Protein 2VD2 (pdb70)

Sequence (212 aa):
AMGKLLTMAMPKGRIFEEAAGLLRQAGYRLPEEFEDSRKLIIDVPEENLRFILAKPMDVTTYVEHGVADVGIAGKDVMLEEERDVYEVLDLNISKCHLAVAGLPNTDWSGVAPRIATKYPNVASSYFREQGEQVEIIKLNGSIELAPLIGLADRIVDIVSTGQTLKENGLVETEHICDITSRFIVNPVSYRMKDDVIDEMASRLSLVVEGET

Organism: Bacillus subtilis (strain 168) (NCBI:txid224308)

Radius of gyration: 18.75 Å; Cα contacts (8 Å, |Δi|>4): 436; chains: 1; bounding box: 44×59×33 Å

Nearest PDB structures (foldseek):
  2vd2-assembly1_A-2  TM=1.005E+00  e=1.288E-48  Bacillus subtilis
  7z6r-assembly1_D  TM=8.951E-01  e=2.041E-23  Psychrobacter arcticus
  7z6r-assembly1_C  TM=8.892E-01  e=8.430E-23  Psychrobacter arcticus
  1usy-assembly1_H  TM=8.217E-01  e=1.101E-18  Thermotoga maritima MSB8
  1usy-assembly1_G  TM=8.139E-01  e=7.012E-19  Thermotoga maritima MSB8

Foldseek 3Di:
DDDDAAEEEEALPPLLQVVVVLVVQLPQPDDDVPNVDPDQWADDVVRRYIYGHHNQLCRVVCQQVPVGQKYQRQCNVVLQDDDDWPLLFFQCVSFWAKFKKAADPDDADPPQQEEEECRCPVVVVVCVVVVDPHHYDRDNDPRLVCCVVVVHRIYTGIFGDPAAQGPSNMGGDGGDDTDTGTMIGHVVSCVVPVPVSVSSSVSSVCSRVPVD

InterPro domains:
  IPR001348 ATP phosphoribosyltransferase HisG [PTHR21403] (5-209)
  IPR013820 ATP phosphoribosyltransferase, catalytic domain [PF01634] (54-203)
  IPR013820 ATP phosphoribosyltransferase, catalytic domain [TIGR00070] (5-184)
  IPR018198 ATP phosphoribosyltransferase, conserved site [PS01316] (143-164)
  IPR024893 ATP phosphoribosyltransferase HisG, short form [MF_01018] (4-208)
  IPR024893 ATP phosphoribosyltransferase HisG, short form [cd13595] (4-206)

Structure (mmCIF, N/CA/C/O backbone):
data_2VD2
#
_entry.id   2VD2
#
_cell.length_a   85.937
_cell.length_b   85.937
_cell.length_c   75.948
_cell.angle_alpha   90.00
_cell.angle_beta   90.00
_cell.angle_gamma   90.00
#
_symmetry.space_group_name_H-M   'P 43 2 2'
#
loop_
_atom_site.group_PDB
_atom_site.id
_atom_site.type_symbol
_atom_site.label_atom_id
_atom_site.label_alt_id
_atom_site.label_comp_id
_atom_site.label_asym_id
_atom_site.label_entity_id
_atom_site.label_seq_id
_atom_site.pdbx_PDB_ins_code
_atom_site.Cartn_x
_atom_site.Cartn_y
_atom_site.Cartn_z
_atom_site.occupancy
_atom_site.B_iso_or_equiv
_atom_site.auth_seq_id
_atom_site.auth_comp_id
_atom_site.auth_asym_id
_atom_site.auth_atom_id
_atom_site.pdbx_PDB_model_num
ATOM 1 N N . ALA A 1 1 ? 3.634 55.137 6.527 1.00 45.04 0 ALA A N 1
ATOM 2 C CA . ALA A 1 1 ? 4.596 54.501 5.587 1.00 45.27 0 ALA A CA 1
ATOM 3 C C . ALA A 1 1 ? 4.384 52.972 5.490 1.00 45.46 0 ALA A C 1
ATOM 4 O O . ALA A 1 1 ? 4.679 52.239 6.441 1.00 45.58 0 ALA A O 1
ATOM 6 N N . MET A 1 2 ? 3.868 52.507 4.343 1.00 45.61 1 MET A N 1
ATOM 7 C CA . MET A 1 2 ? 3.680 51.061 4.050 1.00 45.58 1 MET A CA 1
ATOM 8 C C . MET A 1 2 ? 3.112 50.826 2.622 1.00 45.71 1 MET A C 1
ATOM 9 O O . MET A 1 2 ? 2.265 51.602 2.155 1.00 45.70 1 MET A O 1
ATOM 11 N N . GLY A 1 3 ? 3.581 49.774 1.931 1.00 45.83 2 GLY A N 1
ATOM 12 C CA . GLY A 1 3 ? 3.122 49.474 0.550 1.00 45.67 2 GLY A CA 1
ATOM 13 C C . GLY A 1 3 ? 3.782 48.333 -0.259 1.00 45.60 2 GLY A C 1
ATOM 14 O O . GLY A 1 3 ? 3.941 47.192 0.226 1.00 45.39 2 GLY A O 1
ATOM 15 N N . LYS A 1 4 ? 4.199 48.680 -1.485 1.00 45.25 3 LYS A N 1
ATOM 16 C CA . LYS A 1 4 ? 4.336 47.740 -2.612 1.00 44.81 3 LYS A CA 1
ATOM 17 C C . LYS A 1 4 ? 5.640 46.928 -2.714 1.00 44.87 3 LYS A C 1
ATOM 18 O O . LYS A 1 4 ? 6.065 46.600 -3.827 1.00 45.33 3 LYS A O 1
ATOM 24 N N . LEU A 1 5 ? 6.222 46.566 -1.566 1.00 44.46 4 LEU A N 1
ATOM 25 C CA . LEU A 1 5 ? 7.506 45.818 -1.448 1.00 44.10 4 LEU A CA 1
ATOM 26 C C . LEU A 1 5 ? 7.517 44.419 -2.105 1.00 44.06 4 LEU A C 1
ATOM 27 O O . LEU A 1 5 ? 6.459 43.885 -2.400 1.00 44.33 4 LEU A O 1
ATOM 32 N N . LEU A 1 6 ? 8.706 43.839 -2.339 1.00 43.70 5 LEU A N 1
ATOM 33 C CA . LEU A 1 6 ? 8.843 42.448 -2.840 1.00 43.32 5 LEU A CA 1
ATOM 34 C C . LEU A 1 6 ? 9.979 41.776 -2.133 1.00 43.75 5 LEU A C 1
ATOM 35 O O . LEU A 1 6 ? 11.143 42.144 -2.309 1.00 43.79 5 LEU A O 1
ATOM 40 N N . THR A 1 7 ? 9.633 40.763 -1.356 1.00 44.13 6 THR A N 1
ATOM 41 C CA . THR A 1 7 ? 10.556 40.173 -0.427 1.00 44.27 6 THR A CA 1
ATOM 42 C C . THR A 1 7 ? 11.129 38.969 -1.113 1.00 44.80 6 THR A C 1
ATOM 43 O O . THR A 1 7 ? 10.407 38.017 -1.439 1.00 45.17 6 THR A O 1
ATOM 47 N N . MET A 1 8 ? 12.424 39.029 -1.373 1.00 45.01 7 MET A N 1
ATOM 48 C CA . MET A 1 8 ? 13.070 37.956 -2.071 1.00 45.54 7 MET A CA 1
ATOM 49 C C . MET A 1 8 ? 14.012 37.213 -1.145 1.00 45.08 7 MET A C 1
ATOM 50 O O . MET A 1 8 ? 14.912 37.815 -0.558 1.00 45.27 7 MET A O 1
ATOM 55 N N . ALA A 1 9 ? 13.796 35.903 -1.034 1.00 44.66 8 ALA A N 1
ATOM 56 C CA . ALA A 1 9 ? 14.680 35.035 -0.276 1.00 44.59 8 ALA A CA 1
ATOM 57 C C . ALA A 1 9 ? 15.886 34.748 -1.121 1.00 44.98 8 ALA A C 1
ATOM 58 O O . ALA A 1 9 ? 15.758 34.410 -2.296 1.00 45.91 8 ALA A O 1
ATOM 60 N N . MET A 1 10 ? 17.060 34.894 -0.532 1.00 45.07 9 MET A N 1
ATOM 61 C CA . MET A 1 10 ? 18.285 34.477 -1.185 1.00 45.21 9 MET A CA 1
ATOM 62 C C . MET A 1 10 ? 18.955 33.456 -0.298 1.00 45.23 9 MET A C 1
ATOM 63 O O . MET A 1 10 ? 18.886 33.557 0.927 1.00 45.08 9 MET A O 1
ATOM 68 N N . PRO A 1 11 ? 19.630 32.483 -0.917 1.00 45.30 10 PRO A N 1
ATOM 69 C CA . PRO A 1 11 ? 20.412 31.507 -0.197 1.00 45.31 10 PRO A CA 1
ATOM 70 C C . PRO A 1 11 ? 21.713 32.163 0.173 1.00 45.44 10 PRO A C 1
ATOM 71 O O . PRO A 1 11 ? 22.400 32.655 -0.705 1.00 45.40 10 PRO A O 1
ATOM 75 N N . LYS A 1 12 ? 22.051 32.198 1.454 1.00 45.87 11 LYS A N 1
ATOM 76 C CA . LYS A 1 12 ? 23.286 32.851 1.858 1.00 46.25 11 LYS A CA 1
ATOM 77 C C . LYS A 1 12 ? 24.511 31.993 1.505 1.00 46.73 11 LYS A C 1
ATOM 78 O O . LYS A 1 12 ? 25.647 32.430 1.742 1.00 47.20 11 LYS A O 1
ATOM 84 N N . GLY A 1 13 ? 24.296 30.805 0.913 1.00 46.85 12 GLY A N 1
ATOM 85 C CA . GLY A 1 13 ? 25.399 29.900 0.504 1.00 46.61 12 GLY A CA 1
ATOM 86 C C . GLY A 1 13 ? 26.371 30.483 -0.499 1.00 46.49 12 GLY A C 1
ATOM 87 O O . GLY A 1 13 ? 26.405 31.690 -0.707 1.00 46.23 12 GLY A O 1
ATOM 88 N N . ARG A 1 14 ? 27.183 29.634 -1.120 1.00 46.83 13 ARG A N 1
ATOM 89 C CA . ARG A 1 14 ? 28.072 30.118 -2.178 1.00 47.16 13 ARG A CA 1
ATOM 90 C C . ARG A 1 14 ? 27.227 30.906 -3.173 1.00 47.48 13 ARG A C 1
ATOM 91 O O . ARG A 1 14 ? 27.502 32.083 -3.420 1.00 47.62 13 ARG A O 1
ATOM 99 N N . ILE A 1 15 ? 26.160 30.270 -3.667 1.00 47.62 14 ILE A N 1
ATOM 100 C CA . ILE A 1 15 ? 25.273 30.854 -4.680 1.00 47.82 14 ILE A CA 1
ATOM 101 C C . ILE A 1 15 ? 24.887 32.322 -4.429 1.00 47.84 14 ILE A C 1
ATOM 102 O O . ILE A 1 15 ? 24.672 33.064 -5.380 1.00 48.08 14 ILE A O 1
ATOM 107 N N . PHE A 1 16 ? 24.814 32.748 -3.172 1.00 47.89 15 PHE A N 1
ATOM 108 C CA . PHE A 1 16 ? 24.445 34.135 -2.854 1.00 47.99 15 PHE A CA 1
ATOM 109 C C . PHE A 1 16 ? 25.033 35.098 -3.866 1.00 48.06 15 PHE A C 1
ATOM 110 O O . PHE A 1 16 ? 24.301 35.871 -4.490 1.00 48.41 15 PHE A O 1
ATOM 118 N N . GLU A 1 17 ? 26.355 35.038 -4.037 1.00 47.83 16 GLU A N 1
ATOM 119 C CA . GLU A 1 17 ? 27.052 35.978 -4.915 1.00 47.68 16 GLU A CA 1
ATOM 120 C C . GLU A 1 17 ? 26.570 35.861 -6.344 1.00 47.13 16 GLU A C 1
ATOM 121 O O . GLU A 1 17 ? 26.318 36.866 -6.992 1.00 47.48 16 GLU A O 1
ATOM 127 N N . GLU A 1 18 ? 26.427 34.633 -6.824 1.00 46.62 17 GLU A N 1
ATOM 128 C CA . GLU A 1 18 ? 26.005 34.403 -8.205 1.00 46.31 17 GLU A CA 1
ATOM 129 C C . GLU A 1 18 ? 24.508 34.705 -8.355 1.00 45.85 17 GLU A C 1
ATOM 130 O O . GLU A 1 18 ? 24.089 35.291 -9.348 1.00 45.80 17 GLU A O 1
ATOM 136 N N . ALA A 1 19 ? 23.714 34.309 -7.360 1.00 45.37 18 ALA A N 1
ATOM 137 C CA . ALA A 1 19 ? 22.313 34.725 -7.259 1.00 44.85 18 ALA A CA 1
ATOM 138 C C . ALA A 1 19 ? 22.212 36.247 -7.287 1.00 44.53 18 ALA A C 1
ATOM 139 O O . ALA A 1 19 ? 21.380 36.808 -7.996 1.00 44.96 18 ALA A O 1
ATOM 141 N N . ALA A 1 20 ? 23.070 36.913 -6.525 1.00 43.87 19 ALA A N 1
ATOM 142 C CA . ALA A 1 20 ? 23.058 38.362 -6.468 1.00 43.43 19 ALA A CA 1
ATOM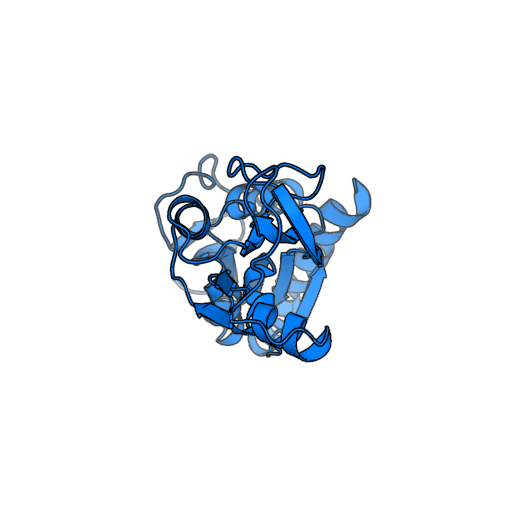 143 C C . ALA A 1 20 ? 23.382 38.924 -7.838 1.00 43.18 19 ALA A C 1
ATOM 144 O O . ALA A 1 20 ? 22.771 39.901 -8.286 1.00 43.41 19 ALA A O 1
ATOM 146 N N . GLY A 1 21 ? 24.350 38.296 -8.498 1.00 42.72 20 GLY A N 1
ATOM 147 C CA . GLY A 1 21 ? 24.793 38.726 -9.814 1.00 42.49 20 GLY A CA 1
ATOM 148 C C . GLY A 1 21 ? 23.679 38.682 -10.836 1.00 42.42 20 GLY A C 1
ATOM 149 O O . GLY A 1 21 ? 23.516 39.618 -11.610 1.00 42.60 20 GLY A O 1
ATOM 150 N N . LEU A 1 22 ? 22.908 37.593 -10.835 1.00 42.17 21 LEU A N 1
ATOM 151 C CA . LEU A 1 22 ? 21.791 37.447 -11.756 1.00 41.78 21 LEU A CA 1
ATOM 152 C C . LEU A 1 22 ? 20.945 38.677 -11.700 1.00 42.05 21 LEU A C 1
ATOM 153 O O . LEU A 1 22 ? 20.623 39.258 -12.733 1.00 42.58 21 LEU A O 1
ATOM 158 N N . LEU A 1 23 ? 20.588 39.077 -10.487 1.00 42.07 22 LEU A N 1
ATOM 159 C CA . LEU A 1 23 ? 19.772 40.252 -10.304 1.00 42.30 22 LEU A CA 1
ATOM 160 C C . LEU A 1 23 ? 20.504 41.454 -10.830 1.00 42.26 22 LEU A C 1
ATOM 161 O O . LEU A 1 23 ? 20.003 42.142 -11.729 1.00 42.77 22 LEU A O 1
ATOM 166 N N . ARG A 1 24 ? 21.691 41.716 -10.289 1.00 41.91 23 ARG A N 1
ATOM 167 C CA . ARG A 1 24 ? 22.459 42.862 -10.762 1.00 41.74 23 ARG A CA 1
ATOM 168 C C . ARG A 1 24 ? 22.343 42.899 -12.292 1.00 41.44 23 ARG A C 1
ATOM 169 O O . ARG A 1 24 ? 21.901 43.899 -12.857 1.00 41.28 23 ARG A O 1
ATOM 177 N N . GLN A 1 25 ? 22.659 41.772 -12.931 1.00 41.29 24 GLN A N 1
ATOM 178 C CA . GLN A 1 25 ? 22.554 41.619 -14.387 1.00 41.13 24 GLN A CA 1
ATOM 179 C C . GLN A 1 25 ? 21.121 41.770 -14.879 1.00 41.04 24 GLN A C 1
ATOM 180 O O . GLN A 1 25 ? 20.868 42.486 -15.842 1.00 40.93 24 GLN A O 1
ATOM 186 N N . ALA A 1 26 ? 20.184 41.094 -14.224 1.00 40.90 25 ALA A N 1
ATOM 187 C CA . ALA A 1 26 ? 18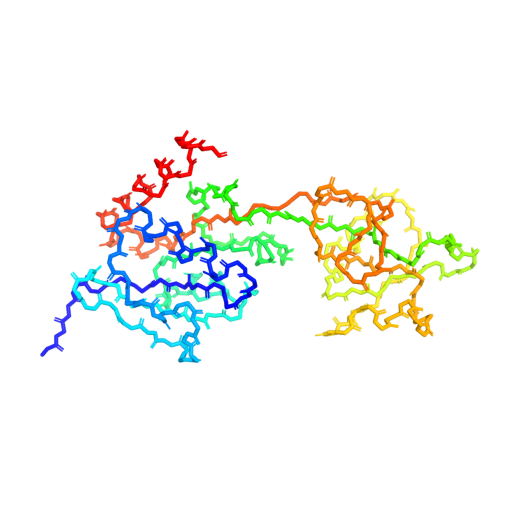.773 41.241 -14.571 1.00 40.90 25 ALA A CA 1
ATOM 188 C C . ALA A 1 26 ? 18.290 42.643 -14.265 1.00 40.89 25 ALA A C 1
ATOM 189 O O . ALA A 1 26 ? 17.129 42.941 -14.478 1.00 40.94 25 ALA A O 1
ATOM 191 N N . GLY A 1 27 ? 19.175 43.489 -13.745 1.00 41.06 26 GLY A N 1
ATOM 192 C CA . GLY A 1 27 ? 18.964 44.925 -13.744 1.00 41.35 26 GLY A CA 1
ATOM 193 C C . GLY A 1 27 ? 18.323 45.431 -12.481 1.00 41.74 26 GLY A C 1
ATOM 194 O O . GLY A 1 27 ? 17.525 46.366 -12.513 1.00 41.40 26 GLY A O 1
ATOM 195 N N . TYR A 1 28 ? 18.659 44.810 -11.360 1.00 42.46 27 TYR A N 1
ATOM 196 C CA . TYR A 1 28 ? 18.152 45.269 -10.076 1.00 43.08 27 TYR A CA 1
ATOM 197 C C . TYR A 1 28 ? 19.273 45.932 -9.299 1.00 43.70 27 TYR A C 1
ATOM 198 O O . TYR A 1 28 ? 20.226 45.264 -8.882 1.00 43.90 27 TYR A O 1
ATOM 207 N N . ARG A 1 29 ? 19.164 47.249 -9.123 1.00 44.20 28 ARG A N 1
ATOM 208 C CA . ARG A 1 29 ? 20.243 48.037 -8.540 1.00 44.50 28 ARG A CA 1
ATOM 209 C C . ARG A 1 29 ? 20.403 47.697 -7.062 1.00 44.89 28 ARG A C 1
ATOM 210 O O . ARG A 1 29 ? 19.863 48.394 -6.188 1.00 44.75 28 ARG A O 1
ATOM 212 N N . LEU A 1 30 ? 21.130 46.599 -6.813 1.00 45.36 29 LEU A N 1
ATOM 213 C CA . LEU A 1 30 ? 21.510 46.170 -5.465 1.00 45.68 29 LEU A CA 1
ATOM 214 C C . LEU A 1 30 ? 22.685 47.016 -4.992 1.00 46.00 29 LEU A C 1
ATOM 215 O O . LEU A 1 30 ? 23.535 47.385 -5.805 1.00 46.09 29 LEU A O 1
ATOM 220 N N . PRO A 1 31 ? 22.767 47.291 -3.676 1.00 46.30 30 PRO A N 1
ATOM 221 C CA . PRO A 1 31 ? 23.918 48.048 -3.169 1.00 46.48 30 PRO A CA 1
ATOM 222 C C . PRO A 1 31 ? 25.214 47.252 -3.309 1.00 46.59 30 PRO A C 1
ATOM 223 O O . PRO A 1 31 ? 25.184 46.028 -3.404 1.00 46.51 30 PRO A O 1
ATOM 227 N N . GLU A 1 32 ? 26.339 47.951 -3.310 1.00 46.94 31 GLU A N 1
ATOM 228 C CA . GLU A 1 32 ? 27.592 47.377 -3.792 1.00 47.22 31 GLU A CA 1
ATOM 229 C C . GLU A 1 32 ? 27.994 46.092 -3.073 1.00 47.55 31 GLU A C 1
ATOM 230 O O . GLU A 1 32 ? 28.125 45.048 -3.716 1.00 47.64 31 GLU A O 1
ATOM 236 N N . GLU A 1 33 ? 28.180 46.168 -1.753 1.00 47.92 32 GLU A N 1
ATOM 237 C CA . GLU A 1 33 ? 28.566 44.991 -0.953 1.00 48.10 32 GLU A CA 1
ATOM 238 C C . GLU A 1 33 ? 27.392 44.391 -0.177 1.00 47.98 32 GLU A C 1
ATOM 239 O O . GLU A 1 33 ? 27.504 43.942 0.970 1.00 47.70 32 GLU A O 1
ATOM 245 N N . PHE A 1 34 ? 26.252 44.430 -0.846 1.00 48.06 33 PHE A N 1
ATOM 246 C CA . PHE A 1 34 ? 25.189 43.471 -0.660 1.00 48.17 33 PHE A CA 1
ATOM 247 C C . PHE A 1 34 ? 25.778 42.057 -0.571 1.00 48.11 33 PHE A C 1
ATOM 248 O O . PHE A 1 34 ? 25.471 41.285 0.342 1.00 48.03 33 PHE A O 1
ATOM 256 N N . GLU A 1 35 ? 26.651 41.743 -1.521 1.00 48.13 34 GLU A N 1
ATOM 257 C CA . GLU A 1 35 ? 27.223 40.411 -1.640 1.00 48.16 34 GLU A CA 1
ATOM 258 C C . GLU A 1 35 ? 27.944 39.935 -0.363 1.00 48.20 34 GLU A C 1
ATOM 259 O O . GLU A 1 35 ? 27.813 38.767 0.003 1.00 48.58 34 GLU A O 1
ATOM 261 N N . ASP A 1 36 ? 28.677 40.819 0.320 1.00 47.96 35 ASP A N 1
ATOM 262 C CA . ASP A 1 36 ? 29.303 40.461 1.612 1.00 47.91 35 ASP A CA 1
ATOM 263 C C . ASP A 1 36 ? 28.430 40.809 2.829 1.00 47.55 35 ASP A C 1
ATOM 264 O O . ASP A 1 36 ? 28.873 40.637 3.962 1.00 47.13 35 ASP A O 1
ATOM 269 N N . SER A 1 37 ? 27.200 41.273 2.606 1.00 47.37 36 SER A N 1
ATOM 270 C CA . SER A 1 37 ? 26.350 41.721 3.707 1.00 47.37 36 SER A CA 1
ATOM 271 C C . SER A 1 37 ? 26.267 40.663 4.783 1.00 47.34 36 SER A C 1
ATOM 272 O O . SER A 1 37 ? 26.003 39.491 4.497 1.00 47.28 36 SER A O 1
ATOM 275 N N . ARG A 1 38 ? 26.490 41.085 6.021 1.00 47.21 37 ARG A N 1
ATOM 276 C CA . ARG A 1 38 ? 26.285 40.202 7.153 1.00 47.25 37 ARG A CA 1
ATOM 277 C C . ARG A 1 38 ? 24.785 40.071 7.440 1.00 47.02 37 ARG A C 1
ATOM 278 O O . ARG A 1 38 ? 24.328 39.015 7.867 1.00 47.25 37 ARG A O 1
ATOM 286 N N . LYS A 1 39 ? 24.028 41.137 7.185 1.00 46.53 38 LYS A N 1
ATOM 287 C CA . LYS A 1 39 ? 22.631 41.221 7.604 1.00 46.10 38 LYS A CA 1
ATOM 288 C C . LYS A 1 39 ? 21.801 40.075 7.042 1.00 46.17 38 LYS A C 1
ATOM 289 O O . LYS A 1 39 ? 22.141 39.514 6.008 1.00 46.16 38 LYS A O 1
ATOM 295 N N . LEU A 1 40 ? 20.721 39.721 7.730 1.00 46.35 39 LEU A N 1
ATOM 296 C CA . LEU A 1 40 ? 19.851 38.624 7.289 1.00 46.61 39 LEU A CA 1
ATOM 297 C C . LEU A 1 40 ? 18.732 39.075 6.381 1.00 46.77 39 LEU A C 1
ATOM 298 O O . LEU A 1 40 ? 18.110 38.264 5.688 1.00 47.14 39 LEU A O 1
ATOM 303 N N . ILE A 1 41 ? 18.447 40.364 6.418 1.00 46.83 40 ILE A N 1
ATOM 304 C CA . ILE A 1 41 ? 17.300 40.912 5.733 1.00 46.96 40 ILE A CA 1
ATOM 305 C C . ILE A 1 41 ? 17.721 42.283 5.261 1.00 46.89 40 ILE A C 1
ATOM 306 O O . ILE A 1 41 ? 17.750 43.222 6.043 1.00 47.03 40 ILE A O 1
ATOM 311 N N . ILE A 1 42 ? 18.089 42.393 3.993 1.00 46.79 41 ILE A N 1
ATOM 312 C CA . ILE A 1 42 ? 18.568 43.658 3.485 1.00 46.85 41 ILE A CA 1
ATOM 313 C C . ILE A 1 42 ? 17.567 44.228 2.477 1.00 47.08 41 ILE A C 1
ATOM 314 O O . ILE A 1 42 ? 16.915 43.477 1.747 1.00 46.90 41 ILE A O 1
ATOM 319 N N . ASP A 1 43 ? 17.444 45.558 2.460 1.00 47.50 42 ASP A N 1
ATOM 320 C CA . ASP A 1 43 ? 16.436 46.263 1.643 1.00 47.96 42 ASP A CA 1
ATOM 321 C C . ASP A 1 43 ? 17.057 47.020 0.463 1.00 48.06 42 ASP A C 1
ATOM 322 O O . ASP A 1 43 ? 18.137 47.604 0.575 1.00 47.96 42 ASP A O 1
ATOM 327 N N . VAL A 1 44 ? 16.369 47.010 -0.670 1.00 48.24 43 VAL A N 1
ATOM 328 C CA . VAL A 1 44 ? 16.771 47.841 -1.785 1.00 48.68 43 VAL A CA 1
ATOM 329 C C . VAL A 1 44 ? 15.568 48.702 -2.150 1.00 49.30 43 VAL A C 1
ATOM 330 O O . VAL A 1 44 ? 14.889 48.448 -3.149 1.00 49.75 43 VAL A O 1
ATOM 334 N N . PRO A 1 45 ? 15.301 49.737 -1.334 1.00 49.72 44 PRO A N 1
ATOM 335 C CA . PRO A 1 45 ? 14.086 50.518 -1.528 1.00 49.96 44 PRO A CA 1
ATOM 336 C C . PRO A 1 45 ? 13.961 50.947 -2.973 1.00 50.32 44 PRO A C 1
ATOM 337 O O . PRO A 1 45 ? 12.938 50.700 -3.603 1.00 50.36 44 PRO A O 1
ATOM 341 N N . GLU A 1 46 ? 15.033 51.536 -3.495 1.00 50.82 45 GLU A N 1
ATOM 342 C CA . GLU A 1 46 ? 15.049 52.098 -4.848 1.00 51.32 45 GLU A CA 1
ATOM 343 C C . GLU A 1 46 ? 14.614 51.120 -5.944 1.00 51.18 45 GLU A C 1
ATOM 344 O O . GLU A 1 46 ? 14.111 51.551 -6.996 1.00 51.32 45 GLU A O 1
ATOM 350 N N . GLU A 1 47 ? 14.813 49.821 -5.704 1.00 51.01 46 GLU A N 1
ATOM 351 C CA . GLU A 1 47 ? 14.407 48.790 -6.654 1.00 50.57 46 GLU A CA 1
ATOM 352 C C . GLU A 1 47 ? 13.291 47.899 -6.087 1.00 50.20 46 GLU A C 1
ATOM 353 O O . GLU A 1 47 ? 13.106 46.774 -6.545 1.00 50.23 46 GLU A O 1
ATOM 359 N N . ASN A 1 48 ? 12.550 48.410 -5.096 1.00 49.65 47 ASN A N 1
ATOM 360 C CA . ASN A 1 48 ? 11.352 47.739 -4.544 1.00 49.49 47 ASN A CA 1
ATOM 361 C C . ASN A 1 48 ? 11.575 46.456 -3.727 1.00 48.50 47 ASN A C 1
ATOM 362 O O . ASN A 1 48 ? 10.628 45.869 -3.210 1.00 48.21 47 ASN A O 1
ATOM 367 N N . LEU A 1 49 ? 12.817 46.018 -3.601 1.00 47.64 48 LEU A N 1
ATOM 368 C CA . LEU A 1 49 ? 13.087 44.720 -3.030 1.00 46.74 48 LEU A CA 1
ATOM 369 C C . LEU A 1 49 ? 13.448 44.816 -1.583 1.00 46.27 48 LEU A C 1
ATOM 370 O O . LEU A 1 49 ? 13.993 45.827 -1.132 1.00 46.12 48 LEU A O 1
ATOM 375 N N . ARG A 1 50 ? 13.123 43.735 -0.877 1.00 45.83 49 ARG A N 1
ATOM 376 C CA . ARG A 1 50 ? 13.682 43.402 0.429 1.00 45.28 49 ARG A CA 1
ATOM 377 C C . ARG A 1 50 ? 14.165 41.982 0.327 1.00 44.94 49 ARG A C 1
ATOM 378 O O . ARG A 1 50 ? 13.405 41.092 -0.052 1.00 44.90 49 ARG A O 1
ATOM 386 N N . PHE A 1 51 ? 15.424 41.760 0.655 1.00 44.77 50 PHE A N 1
ATOM 387 C CA . PHE A 1 51 ? 15.969 40.421 0.594 1.00 44.60 50 PHE A CA 1
ATOM 388 C C . PHE A 1 51 ? 16.040 39.838 1.950 1.00 44.21 50 PHE A C 1
ATOM 389 O O . PHE A 1 51 ? 16.361 40.530 2.908 1.00 44.29 50 PHE A O 1
ATOM 397 N N . ILE A 1 52 ? 15.760 38.553 2.036 1.00 43.82 51 ILE A N 1
ATOM 398 C CA . ILE A 1 52 ? 16.152 37.839 3.216 1.00 43.85 51 ILE A CA 1
ATOM 399 C C . ILE A 1 52 ? 17.215 36.875 2.800 1.00 43.92 51 ILE A C 1
ATOM 400 O O . ILE A 1 52 ? 17.121 36.224 1.747 1.00 44.09 51 ILE A O 1
ATOM 405 N N . LEU A 1 53 ? 18.257 36.852 3.616 1.00 43.71 52 LEU A N 1
ATOM 406 C CA . LEU A 1 53 ? 19.420 36.039 3.372 1.00 43.72 52 LEU A CA 1
ATOM 407 C C . LEU A 1 53 ? 19.213 34.766 4.176 1.00 43.32 52 LEU A C 1
ATOM 408 O O . LEU A 1 53 ? 19.688 34.619 5.290 1.00 43.28 52 LEU A O 1
ATOM 413 N N . ALA A 1 54 ? 18.428 33.874 3.598 1.00 43.01 53 ALA A N 1
ATOM 414 C CA . ALA A 1 54 ? 18.188 32.583 4.180 1.00 42.86 53 ALA A CA 1
ATOM 415 C C . ALA A 1 54 ? 19.441 31.735 4.067 1.00 42.73 53 ALA A C 1
ATOM 416 O O . ALA A 1 54 ? 20.234 31.893 3.135 1.00 42.26 53 ALA A O 1
ATOM 418 N N . LYS A 1 55 ? 19.616 30.844 5.038 1.00 42.87 54 LYS A N 1
ATOM 419 C CA . LYS A 1 55 ? 20.457 29.675 4.847 1.00 42.73 54 LYS A CA 1
ATOM 420 C C . LYS A 1 55 ? 19.783 28.953 3.679 1.00 42.91 54 LYS A C 1
ATOM 421 O O . LYS A 1 55 ? 18.545 28.889 3.612 1.00 43.32 54 LYS A O 1
ATOM 427 N N . PRO A 1 56 ? 20.574 28.434 2.738 1.00 42.68 55 PRO A N 1
ATOM 428 C CA . PRO A 1 56 ? 20.029 27.942 1.459 1.00 42.10 55 PRO A CA 1
ATOM 429 C C . PRO A 1 56 ? 18.982 26.825 1.531 1.00 41.41 55 PRO A C 1
ATOM 430 O O . PRO A 1 56 ? 18.142 26.749 0.651 1.00 41.36 55 PRO A O 1
ATOM 434 N N . MET A 1 57 ? 19.005 25.967 2.545 1.00 40.71 56 MET A N 1
ATOM 435 C CA . MET A 1 57 ? 17.934 24.977 2.644 1.00 40.38 56 MET A CA 1
ATOM 436 C C . MET A 1 57 ? 16.595 25.645 2.962 1.00 40.31 56 MET A C 1
ATOM 437 O O . MET A 1 57 ? 15.533 25.112 2.642 1.00 40.64 56 MET A O 1
ATOM 442 N N . ASP A 1 58 ? 16.646 26.824 3.570 1.00 39.91 57 ASP A N 1
ATOM 443 C CA . ASP A 1 58 ? 15.441 27.509 4.010 1.00 39.48 57 ASP A CA 1
ATOM 444 C C . ASP A 1 58 ? 14.804 28.371 2.929 1.00 39.16 57 ASP A C 1
ATOM 445 O O . ASP A 1 58 ? 13.645 28.768 3.029 1.00 38.27 57 ASP A O 1
ATOM 450 N N . VAL A 1 59 ? 15.568 28.693 1.903 1.00 39.18 58 VAL A N 1
ATOM 451 C CA . VAL A 1 59 ? 15.090 29.678 0.989 1.00 39.36 58 VAL A CA 1
ATOM 452 C C . VAL A 1 59 ? 13.683 29.294 0.629 1.00 39.63 58 VAL A C 1
ATOM 453 O O . VAL A 1 59 ? 12.763 30.099 0.789 1.00 40.47 58 VAL A O 1
ATOM 457 N N . THR A 1 60 ? 13.477 28.064 0.193 1.00 39.60 59 THR A N 1
ATOM 458 C CA . THR A 1 60 ? 12.123 27.702 -0.161 1.00 39.56 59 THR A CA 1
ATOM 459 C C . THR A 1 60 ? 11.229 27.924 1.054 1.00 40.05 59 THR A C 1
ATOM 460 O O . THR A 1 60 ? 10.273 28.700 0.985 1.00 39.92 59 THR A O 1
ATOM 464 N N . THR A 1 61 ? 11.553 27.309 2.188 1.00 40.56 60 THR A N 1
ATOM 465 C CA . THR A 1 61 ? 10.742 27.553 3.387 1.00 40.85 60 THR A CA 1
ATOM 466 C C . THR A 1 61 ? 10.113 28.951 3.319 1.00 41.23 60 THR A C 1
ATOM 467 O O . THR A 1 61 ? 8.900 29.105 3.127 1.00 41.29 60 THR A O 1
ATOM 471 N N . TYR A 1 62 ? 10.951 29.972 3.414 1.00 41.41 61 TYR A N 1
ATOM 472 C CA . TYR A 1 62 ? 10.432 31.301 3.510 1.00 41.71 61 TYR A CA 1
ATOM 473 C C . TYR A 1 62 ? 9.462 31.519 2.371 1.00 42.06 61 TYR A C 1
ATOM 474 O O . TYR A 1 62 ? 8.304 31.908 2.581 1.00 42.53 61 TYR A O 1
ATOM 483 N N . VAL A 1 63 ? 9.925 31.239 1.163 1.00 42.18 62 VAL A N 1
ATOM 484 C CA . VAL A 1 63 ? 9.090 31.411 -0.016 1.00 42.10 62 VAL A CA 1
ATOM 485 C C . VAL A 1 63 ? 7.805 30.603 0.120 1.00 42.12 62 VAL A C 1
ATOM 486 O O . VAL A 1 63 ? 6.745 31.125 -0.134 1.00 42.19 62 VAL A O 1
ATOM 490 N N . GLU A 1 64 ? 7.891 29.362 0.586 1.00 42.68 63 GLU A N 1
ATOM 491 C CA . GLU A 1 64 ? 6.699 28.498 0.765 1.00 43.03 63 GLU A CA 1
ATOM 492 C C . GLU A 1 64 ? 5.617 29.130 1.664 1.00 42.75 63 GLU A C 1
ATOM 493 O O . GLU A 1 64 ? 4.416 28.953 1.438 1.00 42.34 63 GLU A O 1
ATOM 499 N N . HIS A 1 65 ? 6.062 29.878 2.667 1.00 42.75 64 HIS A N 1
ATOM 500 C CA . HIS A 1 65 ? 5.162 30.560 3.583 1.00 42.84 64 HIS A CA 1
ATOM 501 C C . HIS A 1 65 ? 4.836 31.991 3.144 1.00 43.38 64 HIS A C 1
ATOM 502 O O . HIS A 1 65 ? 3.993 32.652 3.737 1.00 43.44 64 HIS A O 1
ATOM 509 N N . GLY A 1 66 ? 5.494 32.467 2.090 1.00 44.09 65 GLY A N 1
ATOM 510 C CA . GLY A 1 66 ? 5.230 33.800 1.559 1.00 44.18 65 GLY A CA 1
ATOM 511 C C . GLY A 1 66 ? 5.802 34.852 2.479 1.00 44.35 65 GLY A C 1
ATOM 512 O O . GLY A 1 66 ? 5.457 36.037 2.378 1.00 45.30 65 GLY A O 1
ATOM 513 N N . VAL A 1 67 ? 6.663 34.421 3.395 1.00 43.97 66 VAL A N 1
ATOM 514 C CA . VAL A 1 67 ? 7.442 35.347 4.168 1.00 43.66 66 VAL A CA 1
ATOM 515 C C . VAL A 1 67 ? 8.345 36.041 3.149 1.00 43.87 66 VAL A C 1
ATOM 516 O O . VAL A 1 67 ? 8.553 37.259 3.214 1.00 44.08 66 VAL A O 1
ATOM 520 N N . ALA A 1 68 ? 8.838 35.272 2.184 1.00 43.88 67 ALA A N 1
ATOM 521 C CA . ALA A 1 68 ? 9.398 35.846 0.965 1.00 44.09 67 ALA A CA 1
ATOM 522 C C . ALA A 1 68 ? 8.458 35.480 -0.176 1.00 44.40 67 ALA A C 1
ATOM 523 O O . ALA A 1 68 ? 7.984 34.343 -0.268 1.00 45.05 67 ALA A O 1
ATOM 525 N N . ASP A 1 69 ? 8.170 36.451 -1.032 1.00 44.18 68 ASP A N 1
ATOM 526 C CA . ASP A 1 69 ? 7.285 36.222 -2.159 1.00 44.12 68 ASP A CA 1
ATOM 527 C C . ASP A 1 69 ? 7.981 35.343 -3.171 1.00 44.03 68 ASP A C 1
ATOM 528 O O . ASP A 1 69 ? 7.349 34.540 -3.871 1.00 44.08 68 ASP A O 1
ATOM 533 N N . VAL A 1 70 ? 9.300 35.496 -3.216 1.00 43.76 69 VAL A N 1
ATOM 534 C CA . VAL A 1 70 ? 10.094 34.987 -4.289 1.00 43.45 69 VAL A CA 1
ATOM 535 C C . VAL A 1 70 ? 11.434 34.466 -3.815 1.00 43.46 69 VAL A C 1
ATOM 536 O O . VAL A 1 70 ? 12.055 35.040 -2.923 1.00 43.64 69 VAL A O 1
ATOM 540 N N . GLY A 1 71 ? 11.903 33.390 -4.428 1.00 43.52 70 GLY A N 1
ATOM 541 C CA . GLY A 1 71 ? 13.154 32.793 -4.001 1.00 43.84 70 GLY A CA 1
ATOM 542 C C . GLY A 1 71 ? 14.106 32.549 -5.135 1.00 44.15 70 GLY A C 1
ATOM 543 O O . GLY A 1 71 ? 13.673 32.283 -6.250 1.00 44.48 70 GLY A O 1
ATOM 544 N N . ILE A 1 72 ? 15.401 32.685 -4.863 1.00 44.69 71 ILE A N 1
ATOM 545 C CA . ILE A 1 72 ? 16.415 32.069 -5.715 1.00 45.35 71 ILE A CA 1
ATOM 546 C C . ILE A 1 72 ? 16.803 30.807 -4.990 1.00 45.57 71 ILE A C 1
ATOM 547 O O . ILE A 1 72 ? 17.564 30.818 -4.037 1.00 45.06 71 ILE A O 1
ATOM 552 N N . ALA A 1 73 ? 16.230 29.715 -5.460 1.00 46.41 72 ALA A N 1
ATOM 553 C CA . ALA A 1 73 ? 16.183 28.498 -4.709 1.00 47.25 72 ALA A CA 1
ATOM 554 C C . ALA A 1 73 ? 17.322 27.618 -5.147 1.00 48.24 72 ALA A C 1
ATOM 555 O O . ALA A 1 73 ? 17.106 26.647 -5.877 1.00 48.73 72 ALA A O 1
ATOM 557 N N . GLY A 1 74 ? 18.535 27.980 -4.716 1.00 49.32 73 GLY A N 1
ATOM 558 C CA . GLY A 1 74 ? 19.734 27.118 -4.846 1.00 49.74 73 GLY A CA 1
ATOM 559 C C . GLY A 1 74 ? 19.362 25.690 -4.501 1.00 50.01 73 GLY A C 1
ATOM 560 O O . GLY A 1 74 ? 19.282 25.334 -3.319 1.00 49.95 73 GLY A O 1
ATOM 561 N N . LYS A 1 75 ? 19.159 24.887 -5.552 1.00 50.50 74 LYS A N 1
ATOM 562 C CA . LYS A 1 75 ? 18.300 23.687 -5.519 1.00 51.01 74 LYS A CA 1
ATOM 563 C C . LYS A 1 75 ? 18.518 22.762 -4.324 1.00 51.48 74 LYS A C 1
ATOM 564 O O . LYS A 1 75 ? 17.655 21.924 -4.038 1.00 51.85 74 LYS A O 1
ATOM 566 N N . ASP A 1 76 ? 19.673 22.897 -3.660 1.00 51.76 75 ASP A N 1
ATOM 567 C CA . ASP A 1 76 ? 19.874 22.401 -2.298 1.00 51.64 75 ASP A CA 1
ATOM 568 C C . ASP A 1 76 ? 18.530 22.350 -1.563 1.00 51.59 75 ASP A C 1
ATOM 569 O O . ASP A 1 76 ? 18.187 21.322 -0.985 1.00 51.60 75 ASP A O 1
ATOM 574 N N . VAL A 1 77 ? 17.765 23.446 -1.601 1.00 51.50 76 VAL A N 1
ATOM 575 C CA . VAL A 1 77 ? 16.411 23.465 -1.009 1.00 51.61 76 VAL A CA 1
ATOM 576 C C . VAL A 1 77 ? 15.555 22.323 -1.565 1.00 51.84 76 VAL A C 1
ATOM 577 O O . VAL A 1 77 ? 14.961 21.527 -0.821 1.00 52.35 76 VAL A O 1
ATOM 581 N N . MET A 1 78 ? 15.520 22.249 -2.887 1.00 51.88 77 MET A N 1
ATOM 582 C CA . MET A 1 78 ? 14.645 21.330 -3.610 1.00 51.84 77 MET A CA 1
ATOM 583 C C . MET A 1 78 ? 15.205 19.902 -3.618 1.00 51.60 77 MET A C 1
ATOM 584 O O . MET A 1 78 ? 14.610 18.988 -4.186 1.00 51.57 77 MET A O 1
ATOM 589 N N . LEU A 1 79 ? 16.355 19.743 -2.961 1.00 51.42 78 LEU A N 1
ATOM 590 C CA . LEU A 1 79 ? 16.889 18.450 -2.534 1.00 51.33 78 LEU A CA 1
ATOM 591 C C . LEU A 1 79 ? 16.050 17.862 -1.383 1.00 51.35 78 LEU A C 1
ATOM 592 O O . LEU A 1 79 ? 15.805 16.654 -1.363 1.00 51.50 78 LEU A O 1
ATOM 597 N N . GLU A 1 80 ? 15.615 18.706 -0.441 1.00 51.20 79 GLU A N 1
ATOM 598 C CA . GLU A 1 80 ? 14.711 18.285 0.645 1.00 51.17 79 GLU A CA 1
ATOM 599 C C . GLU A 1 80 ? 13.712 17.182 0.198 1.00 51.27 79 GLU A C 1
ATOM 600 O O . GLU A 1 80 ? 13.859 16.022 0.600 1.00 51.23 79 GLU A O 1
ATOM 602 N N . GLU A 1 81 ? 12.723 17.547 -0.630 1.00 51.39 80 GLU A N 1
ATOM 603 C CA . GLU A 1 81 ? 11.775 16.596 -1.284 1.00 51.30 80 GLU A CA 1
ATOM 604 C C . GLU A 1 81 ? 10.863 17.382 -2.253 1.00 51.41 80 GLU A C 1
ATOM 605 O O . GLU A 1 81 ? 11.266 18.454 -2.730 1.00 51.39 80 GLU A O 1
ATOM 611 N N . GLU A 1 82 ? 9.659 16.862 -2.543 1.00 51.41 81 GLU A N 1
ATOM 612 C CA . GLU A 1 82 ? 8.629 17.598 -3.317 1.00 51.32 81 GLU A CA 1
ATOM 613 C C . GLU A 1 82 ? 7.767 18.507 -2.412 1.00 51.25 81 GLU A C 1
ATOM 614 O O . GLU A 1 82 ? 7.357 18.103 -1.324 1.00 51.10 81 GLU A O 1
ATOM 616 N N . ARG A 1 83 ? 7.493 19.727 -2.886 1.00 51.28 82 ARG A N 1
ATOM 617 C CA . ARG A 1 83 ? 6.879 20.789 -2.066 1.00 51.02 82 ARG A CA 1
ATOM 618 C C . ARG A 1 83 ? 6.298 21.951 -2.905 1.00 50.51 82 ARG A C 1
ATOM 619 O O . ARG A 1 83 ? 6.542 22.031 -4.112 1.00 50.34 82 ARG A O 1
ATOM 627 N N . ASP A 1 84 ? 5.568 22.856 -2.238 1.00 49.86 83 ASP A N 1
ATOM 628 C CA . ASP A 1 84 ? 4.785 23.911 -2.917 1.00 49.51 83 ASP A CA 1
ATOM 629 C C . ASP A 1 84 ? 5.534 25.216 -3.152 1.00 48.65 83 ASP A C 1
ATOM 630 O O . ASP A 1 84 ? 5.796 25.978 -2.231 1.00 48.88 83 ASP A O 1
ATOM 635 N N . VAL A 1 85 ? 5.844 25.465 -4.410 1.00 47.85 84 VAL A N 1
ATOM 636 C CA . VAL A 1 85 ? 6.290 26.766 -4.896 1.00 47.17 84 VAL A CA 1
ATOM 637 C C . VAL A 1 85 ? 6.311 26.562 -6.381 1.00 46.48 84 VAL A C 1
ATOM 638 O O . VAL A 1 85 ? 6.635 25.465 -6.853 1.00 46.49 84 VAL A O 1
ATOM 642 N N . TYR A 1 86 ? 5.935 27.585 -7.127 1.00 45.60 85 TYR A N 1
ATOM 643 C CA . TYR A 1 86 ? 6.110 27.513 -8.543 1.00 44.99 85 TYR A CA 1
ATOM 644 C C . TYR A 1 86 ? 7.627 27.534 -8.717 1.00 44.57 85 TYR A C 1
ATOM 645 O O . TYR A 1 86 ? 8.313 28.315 -8.062 1.00 44.38 85 TYR A O 1
ATOM 654 N N . GLU A 1 87 ? 8.150 26.618 -9.528 1.00 44.17 86 GLU A N 1
ATOM 655 C CA . GLU A 1 87 ? 9.559 26.646 -9.942 1.00 43.94 86 GLU A CA 1
ATOM 656 C C . GLU A 1 87 ? 9.547 27.389 -11.238 1.00 43.00 86 GLU A C 1
ATOM 657 O O . GLU A 1 87 ? 9.484 26.779 -12.312 1.00 42.69 86 GLU A O 1
ATOM 663 N N . VAL A 1 88 ? 9.569 28.707 -11.144 1.00 42.28 87 VAL A N 1
ATOM 664 C CA . VAL A 1 88 ? 9.391 29.522 -12.331 1.00 42.11 87 VAL A CA 1
ATOM 665 C C . VAL A 1 88 ? 10.471 29.260 -13.374 1.00 42.19 87 VAL A C 1
ATOM 666 O O . VAL A 1 88 ? 10.160 29.055 -14.551 1.00 42.34 87 VAL A O 1
ATOM 670 N N . LEU A 1 89 ? 11.731 29.245 -12.943 1.00 42.10 88 LEU A N 1
ATOM 671 C CA . LEU A 1 89 ? 12.829 29.421 -13.882 1.00 41.76 88 LEU A CA 1
ATOM 672 C C . LEU A 1 89 ? 14.166 28.900 -13.360 1.00 42.13 88 LEU A C 1
ATOM 673 O O . LEU A 1 89 ? 14.684 29.408 -12.372 1.00 42.03 88 LEU A O 1
ATOM 678 N N . ASP A 1 90 ? 14.729 27.911 -14.050 1.00 42.60 89 ASP A N 1
ATOM 679 C CA . ASP A 1 90 ? 16.088 27.459 -13.764 1.00 43.04 89 ASP A CA 1
ATOM 680 C C . ASP A 1 90 ? 17.051 28.593 -14.059 1.00 43.48 89 ASP A C 1
ATOM 681 O O . ASP A 1 90 ? 16.853 29.357 -15.002 1.00 43.83 89 ASP A O 1
ATOM 686 N N . LEU A 1 91 ? 18.073 28.725 -13.229 1.00 44.01 90 LEU A N 1
ATOM 687 C CA . LEU A 1 91 ? 19.086 29.737 -13.430 1.00 44.40 90 LEU A CA 1
ATOM 688 C C . LEU A 1 91 ? 20.379 28.995 -13.595 1.00 44.96 90 LEU A C 1
ATOM 689 O O . LEU A 1 91 ? 21.363 29.256 -12.897 1.00 45.06 90 LEU A O 1
ATOM 694 N N . ASN A 1 92 ? 20.400 28.049 -14.518 1.00 45.86 91 ASN A N 1
ATOM 695 C CA . ASN A 1 92 ? 21.612 27.267 -14.670 1.00 46.86 91 ASN A CA 1
ATOM 696 C C . ASN A 1 92 ? 22.757 28.210 -15.083 1.00 47.36 91 ASN A C 1
ATOM 697 O O . ASN A 1 92 ? 23.608 27.891 -15.928 1.00 47.45 91 ASN A O 1
ATOM 702 N N . ILE A 1 93 ? 22.732 29.401 -14.483 1.00 47.86 92 ILE A N 1
ATOM 703 C CA . ILE A 1 93 ? 23.927 30.198 -14.284 1.00 48.22 92 ILE A CA 1
ATOM 704 C C . ILE A 1 93 ? 24.621 29.713 -13.000 1.00 47.73 92 ILE A C 1
ATOM 705 O O . ILE A 1 93 ? 25.849 29.528 -12.996 1.00 48.22 92 ILE A O 1
ATOM 710 N N . SER A 1 94 ? 23.846 29.458 -11.942 1.00 46.73 93 SER A N 1
ATOM 711 C CA . SER A 1 94 ? 24.412 29.297 -10.597 1.00 46.46 93 SER A CA 1
ATOM 712 C C . SER A 1 94 ? 24.976 27.879 -10.320 1.00 45.99 93 SER A C 1
ATOM 713 O O . SER A 1 94 ? 24.738 27.286 -9.268 1.00 46.09 93 SER A O 1
ATOM 716 N N . LYS A 1 95 ? 25.789 27.385 -11.249 1.00 45.23 94 LYS A N 1
ATOM 717 C CA . LYS A 1 95 ? 25.997 25.954 -11.427 1.00 44.60 94 LYS A CA 1
ATOM 718 C C . LYS A 1 95 ? 26.817 25.288 -10.349 1.00 44.23 94 LYS A C 1
ATOM 719 O O . LYS A 1 95 ? 27.404 25.953 -9.502 1.00 44.08 94 LYS A O 1
ATOM 721 N N . CYS A 1 96 ? 26.832 23.954 -10.444 1.00 43.92 95 CYS A N 1
ATOM 722 C CA . CYS A 1 96 ? 27.482 22.976 -9.544 1.00 43.71 95 CYS A CA 1
ATOM 723 C C . CYS A 1 96 ? 26.473 21.828 -9.321 1.00 43.48 95 CYS A C 1
ATOM 724 O O . CYS A 1 96 ? 25.397 21.860 -9.906 1.00 43.39 95 CYS A O 1
ATOM 727 N N . HIS A 1 97 ? 26.786 20.820 -8.499 1.00 43.53 96 HIS A N 1
ATOM 728 C CA . HIS A 1 97 ? 25.906 19.630 -8.417 1.00 43.69 96 HIS A CA 1
ATOM 729 C C . HIS A 1 97 ? 26.136 18.665 -7.254 1.00 43.68 96 HIS A C 1
ATOM 730 O O . HIS A 1 97 ? 27.099 18.817 -6.502 1.00 44.26 96 HIS A O 1
ATOM 737 N N . LEU A 1 98 ? 25.266 17.646 -7.152 1.00 43.36 97 LEU A N 1
ATOM 738 C CA . LEU A 1 98 ? 25.302 16.660 -6.050 1.00 43.22 97 LEU A CA 1
ATOM 739 C C . LEU A 1 98 ? 25.938 15.317 -6.434 1.00 43.49 97 LEU A C 1
ATOM 740 O O . LEU A 1 98 ? 25.558 14.709 -7.448 1.00 43.15 97 LEU A O 1
ATOM 745 N N . ALA A 1 99 ? 26.861 14.834 -5.581 1.00 43.63 98 ALA A N 1
ATOM 746 C CA . ALA A 1 99 ? 27.697 13.665 -5.913 1.00 43.42 98 ALA A CA 1
ATOM 747 C C . ALA A 1 99 ? 27.995 12.763 -4.726 1.00 43.23 98 ALA A C 1
ATOM 748 O O . ALA A 1 99 ? 27.940 13.197 -3.561 1.00 43.59 98 ALA A O 1
ATOM 750 N N . VAL A 1 100 ? 28.288 11.498 -5.043 1.00 42.65 99 VAL A N 1
ATOM 751 C CA . VAL A 1 100 ? 28.904 10.584 -4.101 1.00 42.03 99 VAL A CA 1
ATOM 752 C C . VAL A 1 100 ? 30.356 10.817 -4.337 1.00 41.84 99 VAL A C 1
ATOM 753 O O . VAL A 1 100 ? 30.837 10.683 -5.452 1.00 42.26 99 VAL A O 1
ATOM 757 N N . ALA A 1 101 ? 31.061 11.226 -3.313 1.00 41.76 100 ALA A N 1
ATOM 758 C CA . ALA A 1 101 ? 32.482 11.420 -3.452 1.00 41.82 100 ALA A CA 1
ATOM 759 C C . ALA A 1 101 ? 33.133 10.959 -2.184 1.00 41.81 100 ALA A C 1
ATOM 760 O O . ALA A 1 101 ? 32.460 10.661 -1.193 1.00 41.76 100 ALA A O 1
ATOM 762 N N . GLY A 1 102 ? 34.449 10.886 -2.240 1.00 41.73 101 GLY A N 1
ATOM 763 C CA . GLY A 1 102 ? 35.222 10.293 -1.185 1.00 41.90 101 GLY A CA 1
ATOM 764 C C . GLY A 1 102 ? 36.652 10.630 -1.486 1.00 42.10 101 GLY A C 1
ATOM 765 O O . GLY A 1 102 ? 36.922 11.464 -2.355 1.00 42.26 101 GLY A O 1
ATOM 766 N N . LEU A 1 103 ? 37.572 9.989 -0.784 1.00 42.13 102 LEU A N 1
ATOM 767 C CA . LEU A 1 103 ? 38.937 10.417 -0.868 1.00 42.32 102 LEU A CA 1
ATOM 768 C C . LEU A 1 103 ? 39.618 9.688 -2.021 1.00 42.52 102 LEU A C 1
ATOM 769 O O . LEU A 1 103 ? 39.271 8.548 -2.315 1.00 42.61 102 LEU A O 1
ATOM 774 N N . PRO A 1 104 ? 40.553 10.379 -2.700 1.00 42.65 103 PRO A N 1
ATOM 775 C CA . PRO A 1 104 ? 41.258 10.040 -3.917 1.00 42.78 103 PRO A CA 1
ATOM 776 C C . PRO A 1 104 ? 41.337 8.571 -4.353 1.00 43.25 103 PRO A C 1
ATOM 777 O O . PRO A 1 104 ? 40.537 8.158 -5.203 1.00 43.89 103 PRO A O 1
ATOM 781 N N . ASN A 1 105 ? 42.284 7.799 -3.826 1.00 43.27 104 ASN A N 1
ATOM 782 C CA . ASN A 1 105 ? 42.478 6.426 -4.271 1.00 43.33 104 ASN A CA 1
ATOM 783 C C . ASN A 1 105 ? 42.146 5.489 -3.133 1.00 43.86 104 ASN A C 1
ATOM 784 O O . ASN A 1 105 ? 42.946 4.633 -2.734 1.00 44.08 104 ASN A O 1
ATOM 789 N N . THR A 1 106 ? 40.959 5.701 -2.589 1.00 44.47 105 THR A N 1
ATOM 790 C CA . THR A 1 106 ? 40.354 4.795 -1.637 1.00 45.15 105 THR A CA 1
ATOM 791 C C . THR A 1 106 ? 39.088 4.301 -2.310 1.00 45.70 105 THR A C 1
ATOM 792 O O . THR A 1 106 ? 38.325 5.122 -2.819 1.00 45.64 105 THR A O 1
ATOM 796 N N . ASP A 1 107 ? 38.864 2.986 -2.348 1.00 46.38 106 ASP A N 1
ATOM 797 C CA . ASP A 1 107 ? 37.595 2.464 -2.889 1.00 47.13 106 ASP A CA 1
ATOM 798 C C . ASP A 1 107 ? 36.562 2.183 -1.760 1.00 47.50 106 ASP A C 1
ATOM 799 O O . ASP A 1 107 ? 36.834 2.434 -0.573 1.00 47.46 106 ASP A O 1
ATOM 804 N N . TRP A 1 108 ? 35.370 1.716 -2.152 1.00 47.80 107 TRP A N 1
ATOM 805 C CA . TRP A 1 108 ? 34.290 1.388 -1.211 1.00 47.62 107 TRP A CA 1
ATOM 806 C C . TRP A 1 108 ? 34.676 0.351 -0.167 1.00 47.51 107 TRP A C 1
ATOM 807 O O . TRP A 1 108 ? 35.530 -0.509 -0.404 1.00 47.33 107 TRP A O 1
ATOM 818 N N . SER A 1 109 ? 34.001 0.418 0.976 1.00 47.28 108 SER A N 1
ATOM 819 C CA . SER A 1 109 ? 34.208 -0.550 2.053 1.00 46.87 108 SER A CA 1
ATOM 820 C C . SER A 1 109 ? 33.710 -1.926 1.610 1.00 46.48 108 SER A C 1
ATOM 821 O O . SER A 1 109 ? 32.706 -2.030 0.896 1.00 46.23 108 SER A O 1
ATOM 824 N N . GLY A 1 110 ? 34.420 -2.974 2.019 1.00 46.19 109 GLY A N 1
ATOM 825 C CA . GLY A 1 110 ? 33.974 -4.348 1.757 1.00 45.96 109 GLY A CA 1
ATOM 826 C C . GLY A 1 110 ? 32.710 -4.630 2.549 1.00 45.72 109 GLY A C 1
ATOM 827 O O . GLY A 1 110 ? 31.687 -5.027 1.998 1.00 45.74 109 GLY A O 1
ATOM 828 N N . VAL A 1 111 ? 32.792 -4.390 3.851 1.00 45.51 110 VAL A N 1
ATOM 829 C CA . VAL A 1 111 ? 31.653 -4.497 4.741 1.00 45.38 110 VAL A CA 1
ATOM 830 C C . VAL A 1 111 ? 31.091 -3.120 5.053 1.00 45.40 110 VAL A C 1
ATOM 831 O O . VAL A 1 111 ? 31.828 -2.139 5.125 1.00 45.52 110 VAL A O 1
ATOM 835 N N . ALA A 1 112 ? 29.785 -3.048 5.265 1.00 45.40 111 ALA A N 1
ATOM 836 C CA . ALA A 1 112 ? 29.164 -1.816 5.733 1.00 45.44 111 ALA A CA 1
ATOM 837 C C . ALA A 1 112 ? 29.673 -0.615 4.979 1.00 45.42 111 ALA A C 1
ATOM 838 O O . ALA A 1 112 ? 30.108 0.357 5.594 1.00 45.21 111 ALA A O 1
ATOM 840 N N . PRO A 1 113 ? 29.652 -0.683 3.642 1.00 45.68 112 PRO A N 1
ATOM 841 C CA . PRO A 1 113 ? 29.931 0.543 2.926 1.00 45.93 112 PRO A CA 1
ATOM 842 C C . PRO A 1 113 ? 28.947 1.598 3.405 1.00 46.22 112 PRO A C 1
ATOM 843 O O . PRO A 1 113 ? 27.756 1.309 3.589 1.00 46.27 112 PRO A O 1
ATOM 847 N N . ARG A 1 114 ? 29.457 2.807 3.598 1.00 46.42 113 ARG A N 1
ATOM 848 C CA . ARG A 1 114 ? 28.793 3.803 4.416 1.00 46.56 113 ARG A CA 1
ATOM 849 C C . ARG A 1 114 ? 28.905 5.180 3.769 1.00 45.96 113 ARG A C 1
ATOM 850 O O . ARG A 1 114 ? 29.864 5.443 3.024 1.00 45.97 113 ARG A O 1
ATOM 858 N N . ILE A 1 115 ? 27.908 6.032 4.029 1.00 45.26 114 ILE A N 1
ATOM 859 C CA . ILE A 1 115 ? 27.921 7.419 3.564 1.00 44.64 114 ILE A CA 1
ATOM 860 C C . ILE A 1 115 ? 27.640 8.388 4.692 1.00 44.43 114 ILE A C 1
ATOM 861 O O . ILE A 1 115 ? 26.671 8.239 5.447 1.00 44.59 114 ILE A O 1
ATOM 866 N N . ALA A 1 116 ? 28.506 9.384 4.812 1.00 44.04 115 ALA A N 1
ATOM 867 C CA . ALA A 1 116 ? 28.174 10.562 5.577 1.00 43.78 115 ALA A CA 1
ATOM 868 C C . ALA A 1 116 ? 27.527 11.527 4.598 1.00 43.45 115 ALA A C 1
ATOM 869 O O . ALA A 1 116 ? 27.998 11.679 3.477 1.00 43.34 115 ALA A O 1
ATOM 871 N N . THR A 1 117 ? 26.432 12.149 5.001 1.00 43.07 116 THR A N 1
ATOM 872 C CA . THR A 1 117 ? 25.896 13.240 4.230 1.00 43.22 116 THR A CA 1
ATOM 873 C C . THR A 1 117 ? 25.000 14.103 5.065 1.00 43.23 116 THR A C 1
ATOM 874 O O . THR A 1 117 ? 24.467 13.668 6.091 1.00 43.52 116 THR A O 1
ATOM 878 N N . LYS A 1 118 ? 24.803 15.330 4.606 1.00 43.09 117 LYS A N 1
ATOM 879 C CA . LYS A 1 118 ? 23.793 16.156 5.208 1.00 42.97 117 LYS A CA 1
ATOM 880 C C . LYS A 1 118 ? 22.438 15.686 4.704 1.00 43.18 117 LYS A C 1
ATOM 881 O O . LYS A 1 118 ? 21.434 16.026 5.287 1.00 43.59 117 LYS A O 1
ATOM 887 N N . TYR A 1 119 ? 22.400 14.909 3.626 1.00 43.24 118 TYR A N 1
ATOM 888 C CA . TYR A 1 119 ? 21.152 14.634 2.947 1.00 43.32 118 TYR A CA 1
ATOM 889 C C . TYR A 1 119 ? 20.783 13.173 2.928 1.00 43.63 118 TYR A C 1
ATOM 890 O O . TYR A 1 119 ? 20.815 12.550 1.866 1.00 43.57 118 TYR A O 1
ATOM 899 N N . PRO A 1 120 ? 20.374 12.626 4.086 1.00 43.98 119 PRO A N 1
ATOM 900 C CA . PRO A 1 120 ? 19.928 11.235 4.089 1.00 44.20 119 PRO A CA 1
ATOM 901 C C . PRO A 1 120 ? 18.800 11.045 3.082 1.00 44.56 119 PRO A C 1
ATOM 902 O O . PRO A 1 120 ? 18.879 10.153 2.235 1.00 45.02 119 PRO A O 1
ATOM 906 N N . ASN A 1 121 ? 17.778 11.900 3.171 1.00 44.79 120 ASN A N 1
ATOM 907 C CA . ASN A 1 121 ? 16.734 12.015 2.141 1.00 44.66 120 ASN A CA 1
ATOM 908 C C . ASN A 1 121 ? 17.188 11.521 0.768 1.00 43.97 120 ASN A C 1
ATOM 909 O O . ASN A 1 121 ? 16.811 10.429 0.343 1.00 43.87 120 ASN A O 1
ATOM 914 N N . VAL A 1 122 ? 18.021 12.305 0.094 1.00 43.26 121 VAL A N 1
ATOM 915 C CA . VAL A 1 122 ? 18.442 11.956 -1.259 1.00 42.94 121 VAL A CA 1
ATOM 916 C C . VAL A 1 122 ? 19.372 10.735 -1.302 1.00 42.77 121 VAL A C 1
ATOM 917 O O . VAL A 1 122 ? 19.104 9.788 -2.043 1.00 43.19 121 VAL A O 1
ATOM 921 N N . ALA A 1 123 ? 20.450 10.742 -0.518 1.00 42.28 122 ALA A N 1
ATOM 922 C CA . ALA A 1 123 ? 21.419 9.666 -0.589 1.00 41.73 122 ALA A CA 1
ATOM 923 C C . ALA A 1 123 ? 20.654 8.375 -0.402 1.00 41.62 122 ALA A C 1
ATOM 924 O O . ALA A 1 123 ? 20.678 7.513 -1.276 1.00 41.67 122 ALA A O 1
ATOM 926 N N . SER A 1 124 ? 19.925 8.268 0.706 1.00 41.43 123 SER A N 1
ATOM 927 C CA . SER A 1 124 ? 19.117 7.077 0.976 1.00 41.36 123 SER A CA 1
ATOM 928 C C . SER A 1 124 ? 18.326 6.665 -0.266 1.00 41.41 123 SER A C 1
ATOM 929 O O . SER A 1 124 ? 18.496 5.559 -0.758 1.00 41.39 123 SER A O 1
ATOM 932 N N . SER A 1 125 ? 17.490 7.561 -0.788 1.00 41.55 124 SER A N 1
ATOM 933 C CA . SER A 1 125 ? 16.715 7.277 -2.009 1.00 41.52 124 SER A CA 1
ATOM 934 C C . SER A 1 125 ? 17.598 6.804 -3.146 1.00 41.49 124 SER A C 1
ATOM 935 O O . SER A 1 125 ? 17.243 5.864 -3.849 1.00 41.54 124 SER A O 1
ATOM 938 N N . TYR A 1 126 ? 18.744 7.462 -3.316 1.00 41.50 125 TYR A N 1
ATOM 939 C CA . TYR A 1 126 ? 19.690 7.114 -4.371 1.00 41.63 125 TYR A CA 1
ATOM 940 C C . TYR A 1 126 ? 20.151 5.667 -4.251 1.00 41.89 125 TYR A C 1
ATOM 941 O O . TYR A 1 126 ? 20.127 4.925 -5.215 1.00 41.96 125 TYR A O 1
ATOM 950 N N . PHE A 1 127 ? 20.566 5.272 -3.059 1.00 42.39 126 PHE A N 1
ATOM 951 C CA . PHE A 1 127 ? 21.022 3.904 -2.823 1.00 42.72 126 PHE A CA 1
ATOM 952 C C . PHE A 1 127 ? 19.836 2.965 -2.620 1.00 43.07 126 PHE A C 1
ATOM 953 O O . PHE A 1 127 ? 19.953 1.761 -2.857 1.00 43.09 126 PHE A O 1
ATOM 961 N N . ARG A 1 128 ? 18.707 3.528 -2.177 1.00 43.52 127 ARG A N 1
ATOM 962 C CA . ARG A 1 128 ? 17.435 2.801 -2.062 1.00 43.83 127 ARG A CA 1
ATOM 963 C C . ARG A 1 128 ? 16.874 2.494 -3.443 1.00 44.26 127 ARG A C 1
ATOM 964 O O . ARG A 1 128 ? 16.047 1.597 -3.578 1.00 44.51 127 ARG A O 1
ATOM 972 N N . GLU A 1 129 ? 17.296 3.248 -4.460 1.00 44.69 128 GLU A N 1
ATOM 973 C CA . GLU A 1 129 ? 16.906 2.947 -5.843 1.00 45.09 128 GLU A CA 1
ATOM 974 C C . GLU A 1 129 ? 18.051 2.329 -6.667 1.00 45.00 128 GLU A C 1
ATOM 975 O O . GLU A 1 129 ? 17.792 1.604 -7.630 1.00 45.36 128 GLU A O 1
ATOM 981 N N . GLN A 1 130 ? 19.297 2.610 -6.290 1.00 44.86 129 GLN A N 1
ATOM 982 C CA . GLN A 1 130 ? 20.471 2.048 -6.971 1.00 45.00 129 GLN A CA 1
ATOM 983 C C . GLN A 1 130 ? 20.689 0.559 -6.635 1.00 45.07 129 GLN A C 1
ATOM 984 O O . GLN A 1 130 ? 21.365 -0.153 -7.380 1.00 45.23 129 GLN A O 1
ATOM 990 N N . GLY A 1 131 ? 20.132 0.093 -5.518 1.00 45.15 130 GLY A N 1
ATOM 991 C CA . GLY A 1 131 ? 20.225 -1.322 -5.133 1.00 45.19 1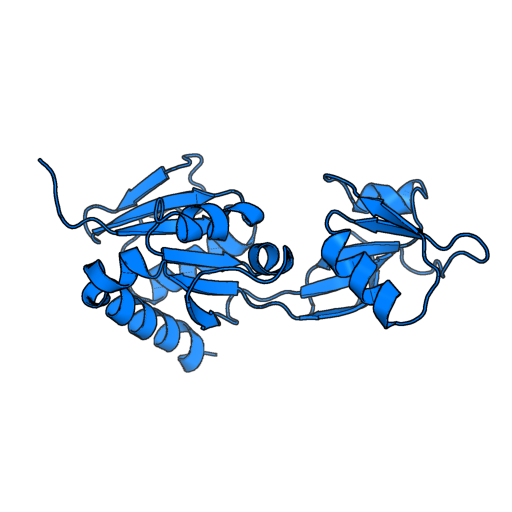30 GLY A CA 1
ATOM 992 C C . GLY A 1 131 ? 21.198 -1.621 -4.004 1.00 45.35 130 GLY A C 1
ATOM 993 O O . GLY A 1 131 ? 21.139 -2.696 -3.409 1.00 45.38 130 GLY A O 1
ATOM 994 N N . GLU A 1 132 ? 22.082 -0.672 -3.701 1.00 45.51 131 GLU A N 1
ATOM 995 C CA . GLU A 1 132 ? 23.122 -0.867 -2.684 1.00 45.78 131 GLU A CA 1
ATOM 996 C C . GLU A 1 132 ? 22.544 -0.897 -1.275 1.00 45.52 131 GLU A C 1
ATOM 997 O O . GLU A 1 132 ? 21.899 0.066 -0.848 1.00 45.43 131 GLU A O 1
ATOM 1003 N N . GLN A 1 133 ? 22.784 -1.995 -0.557 1.00 45.25 132 GLN A N 1
ATOM 1004 C CA . GLN A 1 133 ? 22.609 -1.990 0.890 1.00 44.98 132 GLN A CA 1
ATOM 1005 C C . GLN A 1 133 ? 23.788 -1.169 1.399 1.00 44.90 132 GLN A C 1
ATOM 1006 O O . GLN A 1 133 ? 24.892 -1.690 1.573 1.00 44.93 132 GLN A O 1
ATOM 1012 N N . VAL A 1 134 ? 23.543 0.129 1.571 1.00 44.84 133 VAL A N 1
ATOM 1013 C CA . VAL A 1 134 ? 24.531 1.084 2.057 1.00 44.61 133 VAL A CA 1
ATOM 1014 C C . VAL A 1 134 ? 24.098 1.545 3.445 1.00 44.79 133 VAL A C 1
ATOM 1015 O O . VAL A 1 134 ? 23.061 1.111 3.961 1.00 44.97 133 VAL A O 1
ATOM 1019 N N . GLU A 1 135 ? 24.883 2.435 4.041 1.00 44.81 134 GLU A N 1
ATOM 1020 C CA . GLU A 1 135 ? 24.726 2.783 5.440 1.00 44.90 134 GLU A CA 1
ATOM 1021 C C . GLU A 1 135 ? 24.915 4.280 5.587 1.00 44.51 134 GLU A C 1
ATOM 1022 O O . GLU A 1 135 ? 26.034 4.781 5.588 1.00 44.53 134 GLU A O 1
ATOM 1028 N N . ILE A 1 136 ? 23.804 4.994 5.699 1.00 44.31 135 ILE A N 1
ATOM 1029 C CA . ILE A 1 136 ? 23.823 6.441 5.571 1.00 44.11 135 ILE A CA 1
ATOM 1030 C C . ILE A 1 136 ? 23.764 7.106 6.933 1.00 43.97 135 ILE A C 1
ATOM 1031 O O . ILE A 1 136 ? 23.006 6.704 7.819 1.00 44.01 135 ILE A O 1
ATOM 1036 N N . ILE A 1 137 ? 24.571 8.143 7.082 1.00 43.66 136 ILE A N 1
ATOM 1037 C CA . ILE A 1 137 ? 24.760 8.762 8.357 1.00 43.33 136 ILE A CA 1
ATOM 1038 C C . ILE A 1 137 ? 24.527 10.235 8.142 1.00 43.20 136 ILE A C 1
ATOM 1039 O O . ILE A 1 137 ? 25.240 10.876 7.382 1.00 42.72 136 ILE A O 1
ATOM 1044 N N . LYS A 1 138 ? 23.479 10.757 8.766 1.00 43.63 137 LYS A N 1
ATOM 1045 C CA . LYS A 1 138 ? 23.135 12.160 8.593 1.00 44.03 137 LYS A CA 1
ATOM 1046 C C . LYS A 1 138 ? 24.196 12.891 9.338 1.00 44.37 137 LYS A C 1
ATOM 1047 O O . LYS A 1 138 ? 24.536 12.515 10.453 1.00 44.79 137 LYS A O 1
ATOM 1053 N N . LEU A 1 139 ? 24.769 13.890 8.693 1.00 44.81 138 LEU A N 1
ATOM 1054 C CA . LEU A 1 139 ? 25.852 14.663 9.281 1.00 45.20 138 LEU A CA 1
ATOM 1055 C C . LEU A 1 139 ? 25.439 16.115 9.053 1.00 45.49 138 LEU A C 1
ATOM 1056 O O . LEU A 1 139 ? 24.857 16.438 8.009 1.00 45.90 138 LEU A O 1
ATOM 1061 N N . ASN A 1 140 ? 25.676 16.972 10.041 1.00 45.49 139 ASN A N 1
ATOM 1062 C CA . ASN A 1 140 ? 25.202 1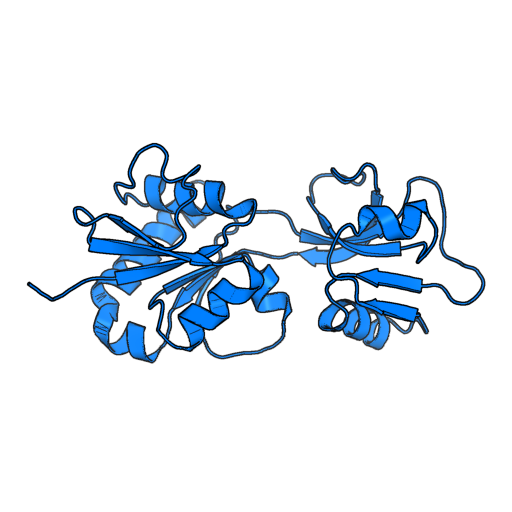8.344 9.970 1.00 45.52 139 ASN A CA 1
ATOM 1063 C C . ASN A 1 140 ? 26.233 19.329 9.441 1.00 45.52 139 ASN A C 1
ATOM 1064 O O . ASN A 1 140 ? 25.947 20.512 9.317 1.00 45.95 139 ASN A O 1
ATOM 1069 N N . GLY A 1 141 ? 27.423 18.851 9.115 1.00 45.54 140 GLY A N 1
ATOM 1070 C CA . GLY A 1 141 ? 28.460 19.719 8.569 1.00 45.66 140 GLY A CA 1
ATOM 1071 C C . GLY A 1 141 ? 29.806 19.031 8.550 1.00 45.76 140 GLY A C 1
ATOM 1072 O O . GLY A 1 141 ? 29.920 17.872 8.939 1.00 46.34 140 GLY A O 1
ATOM 1073 N N . SER A 1 142 ? 30.829 19.732 8.076 1.00 45.64 141 SER A N 1
ATOM 1074 C CA . SER A 1 142 ? 32.180 19.201 8.108 1.00 45.49 141 SER A CA 1
ATOM 1075 C C . SER A 1 142 ? 32.187 17.791 7.520 1.00 45.42 141 SER A C 1
ATOM 1076 O O . SER A 1 142 ? 32.656 16.842 8.156 1.00 45.29 141 SER A O 1
ATOM 1079 N N . ILE A 1 143 ? 31.633 17.652 6.323 1.00 45.34 142 ILE A N 1
ATOM 1080 C CA . ILE A 1 143 ? 31.473 16.335 5.727 1.00 45.67 142 ILE A CA 1
ATOM 1081 C C . ILE A 1 143 ? 32.777 15.785 5.181 1.00 45.66 142 ILE A C 1
ATOM 1082 O O . ILE A 1 143 ? 32.958 14.564 5.127 1.00 45.76 142 ILE A O 1
ATOM 1087 N N . GLU A 1 144 ? 33.682 16.667 4.765 1.00 45.51 143 GLU A N 1
ATOM 1088 C CA . GLU A 1 144 ? 35.055 16.235 4.444 1.00 45.74 143 GLU A CA 1
ATOM 1089 C C . GLU A 1 144 ? 35.587 15.383 5.584 1.00 44.86 143 GLU A C 1
ATOM 1090 O O . GLU A 1 144 ? 36.288 14.418 5.370 1.00 44.91 143 GLU A O 1
ATOM 1096 N N . LEU A 1 145 ? 35.253 15.759 6.805 1.00 44.10 144 LEU A N 1
ATOM 1097 C CA . LEU A 1 145 ? 35.788 15.081 7.961 1.00 43.64 144 LEU A CA 1
ATOM 1098 C C . LEU A 1 145 ? 35.470 13.596 7.902 1.00 43.32 144 LEU A C 1
ATOM 1099 O O . LEU A 1 145 ? 36.329 12.768 8.194 1.00 43.90 144 LEU A O 1
ATOM 1104 N N . ALA A 1 146 ? 34.242 13.268 7.512 1.00 42.77 145 ALA A N 1
ATOM 1105 C CA . ALA A 1 146 ? 33.737 11.889 7.564 1.00 42.36 145 ALA A CA 1
ATOM 1106 C C . ALA A 1 146 ? 34.726 10.886 7.015 1.00 41.96 145 ALA A C 1
ATOM 1107 O O . ALA A 1 146 ? 35.177 10.004 7.747 1.00 42.21 145 ALA A O 1
ATOM 1109 N N . PRO A 1 147 ? 35.054 10.995 5.717 1.00 41.61 146 PRO A N 1
ATOM 1110 C CA . PRO A 1 147 ? 36.065 10.097 5.176 1.00 41.44 146 PRO A CA 1
ATOM 1111 C C . PRO A 1 147 ? 37.406 10.268 5.881 1.00 41.26 146 PRO A C 1
ATOM 1112 O O . PRO A 1 147 ? 37.985 9.297 6.342 1.00 41.66 146 PRO A O 1
ATOM 1116 N N . LEU A 1 148 ? 37.886 11.487 6.010 1.00 40.95 147 LEU A N 1
ATOM 1117 C CA . LEU A 1 148 ? 39.151 11.680 6.683 1.00 40.90 147 LEU A CA 1
ATOM 1118 C C . LEU A 1 148 ? 39.292 10.789 7.902 1.00 40.78 147 LEU A C 1
ATOM 1119 O O . LEU A 1 148 ? 40.253 10.045 7.965 1.00 40.78 147 LEU A O 1
ATOM 1124 N N . ILE A 1 149 ? 38.352 10.805 8.845 1.00 40.92 148 ILE A N 1
ATOM 1125 C CA . ILE A 1 149 ? 38.446 9.831 9.946 1.00 41.52 148 ILE A CA 1
ATOM 1126 C C . ILE A 1 149 ? 37.626 8.575 9.756 1.00 41.36 148 ILE A C 1
ATOM 1127 O O . ILE A 1 149 ? 37.396 7.823 10.692 1.00 41.35 148 ILE A O 1
ATOM 1132 N N . GLY A 1 150 ? 37.1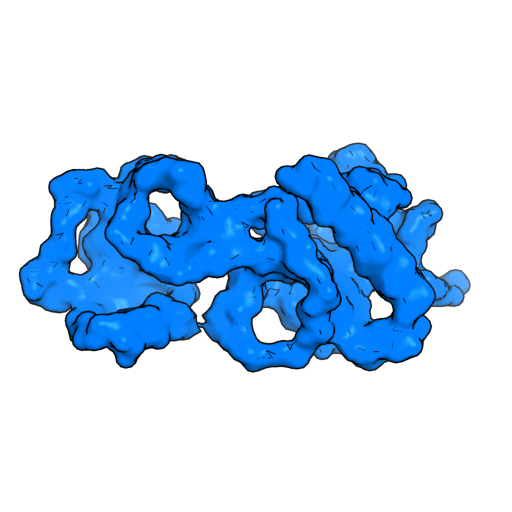82 8.337 8.546 1.00 41.54 149 GLY A N 1
ATOM 1133 C CA . GLY A 1 150 ? 36.550 7.070 8.233 1.00 41.94 149 GLY A CA 1
ATOM 1134 C C . GLY A 1 150 ? 35.171 6.860 8.815 1.00 41.77 149 GLY A C 1
ATOM 1135 O O . GLY A 1 150 ? 34.686 5.733 8.874 1.00 42.05 149 GLY A O 1
ATOM 1136 N N . LEU A 1 151 ? 34.513 7.929 9.229 1.00 41.60 150 LEU A N 1
ATOM 1137 C CA . LEU A 1 151 ? 33.143 7.773 9.632 1.00 41.57 150 LEU A CA 1
ATOM 1138 C C . LEU A 1 151 ? 32.493 6.981 8.537 1.00 41.75 150 LEU A C 1
ATOM 1139 O O . LEU A 1 151 ? 31.746 6.035 8.763 1.00 41.76 150 LEU A O 1
ATOM 1144 N N . ALA A 1 152 ? 32.790 7.411 7.332 1.00 42.05 151 ALA A N 1
ATOM 1145 C CA . ALA A 1 152 ? 32.253 6.795 6.181 1.00 42.49 151 ALA A CA 1
ATOM 1146 C C . ALA A 1 152 ? 33.232 7.100 5.093 1.00 43.26 151 ALA A C 1
ATOM 1147 O O . ALA A 1 152 ? 33.780 8.197 5.018 1.00 43.38 151 ALA A O 1
ATOM 1149 N N . ASP A 1 153 ? 33.459 6.109 4.252 1.00 43.97 152 ASP A N 1
ATOM 1150 C CA . ASP A 1 153 ? 34.426 6.231 3.183 1.00 44.50 152 ASP A CA 1
ATOM 1151 C C . ASP A 1 153 ? 33.902 7.130 2.058 1.00 44.28 152 ASP A C 1
ATOM 1152 O O . ASP A 1 153 ? 34.662 7.550 1.189 1.00 44.75 152 ASP A O 1
ATOM 1157 N N . ARG A 1 154 ? 32.607 7.432 2.086 1.00 44.01 153 ARG A N 1
ATOM 1158 C CA . ARG A 1 154 ? 31.947 8.135 0.997 1.00 43.56 153 ARG A CA 1
ATOM 1159 C C . ARG A 1 154 ? 30.928 9.113 1.546 1.00 43.23 153 ARG A C 1
ATOM 1160 O O . ARG A 1 154 ? 30.056 8.733 2.326 1.00 43.41 153 ARG A O 1
ATOM 1168 N N . ILE A 1 155 ? 31.042 10.374 1.142 1.00 42.65 154 ILE A N 1
ATOM 1169 C CA . ILE A 1 155 ? 30.041 11.361 1.469 1.00 41.99 154 ILE A CA 1
ATOM 1170 C C . ILE A 1 155 ? 29.113 11.414 0.279 1.00 42.12 154 ILE A C 1
ATOM 1171 O O . ILE A 1 155 ? 29.559 11.195 -0.839 1.00 43.23 154 ILE A O 1
ATOM 1176 N N . VAL A 1 156 ? 27.824 11.642 0.509 1.00 41.90 155 VAL A N 1
ATOM 1177 C CA . VAL A 1 156 ? 26.903 12.065 -0.552 1.00 41.33 155 VAL A CA 1
ATOM 1178 C C . VAL A 1 156 ? 26.779 13.566 -0.335 1.00 41.51 155 VAL A C 1
ATOM 1179 O O . VAL A 1 156 ? 26.426 14.002 0.757 1.00 40.72 155 VAL A O 1
ATOM 1183 N N . ASP A 1 157 ? 27.126 14.365 -1.334 1.00 42.12 156 ASP A N 1
ATOM 1184 C CA . ASP A 1 157 ? 27.177 15.804 -1.110 1.00 42.94 156 ASP A CA 1
ATOM 1185 C C . ASP A 1 157 ? 27.337 16.685 -2.346 1.00 43.41 156 ASP A C 1
ATOM 1186 O O . ASP A 1 157 ? 27.680 16.236 -3.454 1.00 43.54 156 ASP A O 1
ATOM 1191 N N . ILE A 1 158 ? 27.074 17.965 -2.120 1.00 43.77 157 ILE A N 1
ATOM 1192 C CA . ILE A 1 158 ? 27.159 18.969 -3.151 1.00 44.17 157 ILE A CA 1
ATO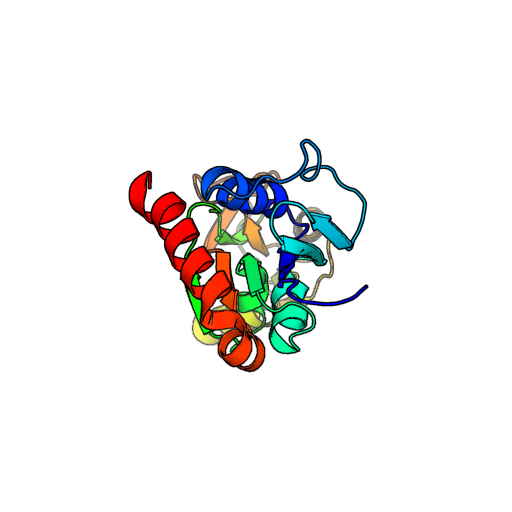M 1193 C C . ILE A 1 158 ? 28.583 19.350 -3.387 1.00 44.54 157 ILE A C 1
ATOM 1194 O O . ILE A 1 158 ? 29.222 19.855 -2.466 1.00 44.82 157 ILE A O 1
ATOM 1199 N N . VAL A 1 159 ? 29.089 19.144 -4.600 1.00 44.89 158 VAL A N 1
ATOM 1200 C CA . VAL A 1 159 ? 30.346 19.800 -4.970 1.00 45.49 158 VAL A CA 1
ATOM 1201 C C . VAL A 1 159 ? 30.283 20.373 -6.371 1.00 45.66 158 VAL A C 1
ATOM 1202 O O . VAL A 1 159 ? 29.291 20.187 -7.073 1.00 45.68 158 VAL A O 1
ATOM 1206 N N . SER A 1 160 ? 31.329 21.097 -6.762 1.00 46.02 159 SER A N 1
ATOM 1207 C CA . SER A 1 160 ? 31.453 21.551 -8.139 1.00 46.48 159 SER A CA 1
ATOM 1208 C C . SER A 1 160 ? 31.223 20.368 -9.070 1.00 47.00 159 SER A C 1
ATOM 1209 O O . SER A 1 160 ? 31.064 19.232 -8.604 1.00 47.46 159 SER A O 1
ATOM 1212 N N . THR A 1 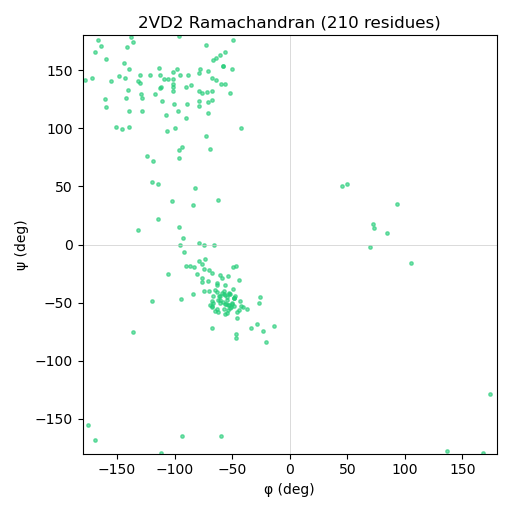161 ? 31.219 20.619 -10.381 1.00 47.41 160 THR A N 1
ATOM 1213 C CA . THR A 1 161 ? 30.957 19.555 -11.366 1.00 47.59 160 THR A CA 1
ATOM 1214 C C . THR A 1 161 ? 32.125 19.344 -12.339 1.00 47.69 160 THR A C 1
ATOM 1215 O O . THR A 1 161 ? 32.556 18.205 -12.553 1.00 47.51 160 THR A O 1
ATOM 1219 N N . GLY A 1 162 ? 32.627 20.443 -12.902 1.00 47.91 161 GLY A N 1
ATOM 1220 C CA . GLY A 1 162 ? 33.721 20.433 -13.880 1.00 48.23 161 GLY A CA 1
ATOM 1221 C C . GLY A 1 162 ? 34.512 19.142 -14.023 1.00 48.49 161 GLY A C 1
ATOM 1222 O O . GLY A 1 162 ? 34.420 18.451 -15.048 1.00 48.59 161 GLY A O 1
ATOM 1223 N N . GLN A 1 163 ? 35.302 18.824 -13.000 1.00 48.71 162 GLN A N 1
ATOM 1224 C CA . GLN A 1 163 ? 36.183 17.659 -13.049 1.00 48.94 162 GLN A CA 1
ATOM 1225 C C . GLN A 1 163 ? 36.155 16.894 -11.723 1.00 49.01 162 GLN A C 1
ATOM 1226 O O . GLN A 1 163 ? 35.470 17.281 -10.775 1.00 48.74 162 GLN A O 1
ATOM 1232 N N . THR A 1 164 ? 36.904 15.801 -11.678 1.00 49.28 163 THR A N 1
ATOM 1233 C CA . THR A 1 164 ? 36.634 14.729 -10.727 1.00 49.56 163 THR A CA 1
ATOM 1234 C C . THR A 1 164 ? 37.122 14.963 -9.279 1.00 49.66 163 THR A C 1
ATOM 1235 O O . THR A 1 164 ? 36.690 14.249 -8.375 1.00 49.64 163 THR A O 1
ATOM 1239 N N . LEU A 1 165 ? 37.984 15.962 -9.060 1.00 49.89 164 LEU A N 1
ATOM 1240 C CA . LEU A 1 165 ? 38.558 16.246 -7.727 1.00 50.05 164 LEU A CA 1
ATOM 1241 C C . LEU A 1 165 ? 37.944 17.504 -7.089 1.00 50.15 164 LEU A C 1
ATOM 1242 O O . LEU A 1 165 ? 38.362 18.623 -7.385 1.00 50.16 164 LEU A O 1
ATOM 1247 N N . LYS A 1 166 ? 36.964 17.312 -6.207 1.00 50.24 165 LYS A N 1
ATOM 1248 C CA . LYS A 1 166 ? 36.249 18.430 -5.577 1.00 50.12 165 LYS A CA 1
ATOM 1249 C C . LYS A 1 166 ? 37.170 19.419 -4.842 1.00 50.04 165 LYS A C 1
ATOM 1250 O O . LYS A 1 166 ? 38.345 19.143 -4.566 1.00 49.84 165 LYS A O 1
ATOM 1256 N N . GLU A 1 167 ? 36.594 20.572 -4.524 1.00 49.97 166 GLU A N 1
ATOM 1257 C CA . GLU A 1 167 ? 37.272 21.617 -3.771 1.00 49.92 166 GLU A CA 1
ATOM 1258 C C . GLU A 1 167 ? 37.828 20.982 -2.519 1.00 49.73 166 GLU A C 1
ATOM 1259 O O . GLU A 1 167 ? 38.967 21.225 -2.138 1.00 49.55 166 GLU A O 1
ATOM 1265 N N . ASN A 1 168 ? 37.016 20.125 -1.913 1.00 49.68 167 ASN A N 1
ATOM 1266 C CA . ASN A 1 168 ? 37.340 19.478 -0.638 1.00 49.90 167 ASN A CA 1
ATOM 1267 C C . ASN A 1 168 ? 38.727 18.825 -0.541 1.00 49.15 167 ASN A C 1
ATOM 1268 O O . ASN A 1 168 ? 39.214 18.571 0.564 1.00 48.99 167 ASN A O 1
ATOM 1273 N N . GLY A 1 169 ? 39.354 18.549 -1.685 1.00 48.38 168 GLY A N 1
ATOM 1274 C CA . GLY A 1 169 ? 40.486 17.628 -1.735 1.00 47.78 168 GLY A CA 1
ATOM 1275 C C . GLY A 1 169 ? 39.949 16.213 -1.849 1.00 47.22 168 GLY A C 1
ATOM 1276 O O . GLY A 1 169 ? 40.686 15.231 -1.730 1.00 46.93 168 GLY A O 1
ATOM 1277 N N . LEU A 1 170 ? 38.642 16.128 -2.079 1.00 46.80 169 LEU A N 1
ATOM 1278 C CA . LEU A 1 170 ? 37.944 14.873 -2.288 1.00 46.60 169 LEU A CA 1
ATOM 1279 C C . LEU A 1 170 ? 37.869 14.594 -3.784 1.00 46.04 169 LEU A C 1
ATOM 1280 O O . LEU A 1 170 ? 38.589 15.213 -4.580 1.00 46.05 169 LEU A O 1
ATOM 1285 N N . VAL A 1 171 ? 37.005 13.659 -4.165 1.00 45.19 170 VAL A N 1
ATOM 1286 C CA . VAL A 1 171 ? 36.980 13.179 -5.520 1.00 44.62 170 VAL A CA 1
ATOM 1287 C C . VAL A 1 171 ? 35.640 12.507 -5.786 1.00 44.31 170 VAL A C 1
ATOM 1288 O O . VAL A 1 171 ? 35.248 11.616 -5.051 1.00 44.49 170 VAL A O 1
ATOM 1292 N N . GLU A 1 172 ? 34.942 12.952 -6.827 1.00 44.01 171 GLU A N 1
ATOM 1293 C CA . GLU A 1 172 ? 33.571 12.515 -7.100 1.00 43.98 171 GLU A CA 1
ATOM 1294 C C . GLU A 1 172 ? 33.554 11.064 -7.482 1.00 43.97 171 GLU A C 1
ATOM 1295 O O . GLU A 1 172 ? 34.206 10.698 -8.441 1.00 44.11 171 GLU A O 1
ATOM 1301 N N . THR A 1 173 ? 32.784 10.248 -6.774 1.00 44.11 172 THR A N 1
ATOM 1302 C CA . THR A 1 173 ? 32.760 8.805 -7.015 1.00 44.33 172 THR A CA 1
ATOM 1303 C C . THR A 1 173 ? 31.655 8.414 -7.939 1.00 44.52 172 THR A C 1
ATOM 1304 O O . THR A 1 173 ? 31.850 7.618 -8.855 1.00 45.28 172 THR A O 1
ATOM 1308 N N . GLU A 1 174 ? 30.478 8.936 -7.668 1.00 44.64 173 GLU A N 1
ATOM 1309 C CA . GLU A 1 174 ? 29.325 8.557 -8.424 1.00 44.95 173 GLU A CA 1
ATOM 1310 C C . GLU A 1 174 ? 28.416 9.742 -8.388 1.00 44.94 173 GLU A C 1
ATOM 1311 O O . GLU A 1 174 ? 27.771 9.996 -7.375 1.00 45.39 173 GLU A O 1
ATOM 1317 N N . HIS A 1 175 ? 28.416 10.504 -9.477 1.00 45.02 174 HIS A N 1
ATOM 1318 C CA . HIS A 1 175 ? 27.428 11.566 -9.687 1.00 45.08 174 HIS A CA 1
ATOM 1319 C C . HIS A 1 175 ? 25.984 11.054 -9.463 1.00 45.25 174 HIS A C 1
ATOM 1320 O O . HIS A 1 175 ? 25.691 9.870 -9.666 1.00 45.27 174 HIS A O 1
ATOM 1327 N N . ILE A 1 176 ? 25.093 11.947 -9.038 1.00 45.42 175 ILE A N 1
ATOM 1328 C CA . ILE A 1 176 ? 23.696 11.579 -8.803 1.00 45.56 175 ILE A CA 1
ATOM 1329 C C . ILE A 1 176 ? 22.770 12.632 -9.367 1.00 45.58 175 ILE A C 1
ATOM 1330 O O . ILE A 1 176 ? 22.197 12.419 -10.432 1.00 45.89 175 ILE A O 1
ATOM 1335 N N . CYS A 1 177 ? 22.653 13.767 -8.687 1.00 45.53 176 CYS A N 1
ATOM 1336 C CA . CYS A 1 177 ? 21.904 14.902 -9.206 1.00 45.56 176 CYS A CA 1
ATOM 1337 C C . CYS A 1 177 ? 22.828 15.944 -9.775 1.00 45.20 176 CYS A C 1
ATOM 1338 O O . CYS A 1 177 ? 23.844 16.286 -9.182 1.00 45.22 176 CYS A O 1
ATOM 1341 N N . ASP A 1 178 ? 22.463 16.446 -10.941 1.00 45.18 177 ASP A N 1
ATOM 1342 C CA . ASP A 1 178 ? 22.829 17.790 -11.326 1.00 44.97 177 ASP A CA 1
ATOM 1343 C C . ASP A 1 178 ? 21.837 18.608 -10.534 1.00 44.56 177 ASP A C 1
ATOM 1344 O O . ASP A 1 178 ? 20.754 18.109 -10.212 1.00 44.22 177 ASP A O 1
ATOM 1349 N N . ILE A 1 179 ? 22.194 19.828 -10.165 1.00 44.22 178 ILE A N 1
ATOM 1350 C CA . ILE A 1 179 ? 21.189 20.703 -9.584 1.00 44.05 178 ILE A CA 1
ATOM 1351 C C . ILE A 1 179 ? 21.312 22.139 -10.046 1.00 43.84 178 ILE A C 1
ATOM 1352 O O . ILE A 1 179 ? 22.400 22.728 -10.100 1.00 43.67 178 ILE A O 1
ATOM 1357 N N . THR A 1 180 ? 20.156 22.668 -10.420 1.00 43.59 179 THR A N 1
ATOM 1358 C CA . THR A 1 180 ? 20.046 24.038 -10.785 1.00 43.52 179 THR A CA 1
ATOM 1359 C C . THR A 1 180 ? 19.352 24.736 -9.644 1.00 43.15 179 THR A C 1
ATOM 1360 O O . THR A 1 180 ? 18.444 24.176 -9.011 1.00 42.87 179 THR A O 1
ATOM 1364 N N . SER A 1 181 ? 19.806 25.956 -9.378 1.00 42.76 180 SER A N 1
ATOM 1365 C CA . SER A 1 181 ? 19.014 26.890 -8.627 1.00 42.48 180 SER A CA 1
ATOM 1366 C C . SER A 1 181 ? 17.823 27.143 -9.496 1.00 42.10 180 SER A C 1
ATOM 1367 O O . SER A 1 181 ? 17.846 26.876 -10.685 1.00 41.72 180 SER A O 1
ATOM 1370 N N . ARG A 1 182 ? 16.763 27.637 -8.899 1.00 42.16 181 ARG A N 1
ATOM 1371 C CA . ARG A 1 182 ? 15.689 28.179 -9.691 1.00 42.30 181 ARG A CA 1
ATOM 1372 C C . ARG A 1 182 ? 15.010 29.306 -8.966 1.00 42.06 181 ARG A C 1
ATOM 1373 O O . ARG A 1 182 ? 14.910 29.312 -7.749 1.00 42.08 181 ARG A O 1
ATOM 1381 N N . PHE A 1 183 ? 14.576 30.277 -9.747 1.00 41.93 182 PHE A N 1
ATOM 1382 C CA . PHE A 1 183 ? 13.764 31.348 -9.242 1.00 41.91 182 PHE A CA 1
ATOM 1383 C C . PHE A 1 183 ? 12.399 30.767 -8.928 1.00 42.20 182 PHE A C 1
ATOM 1384 O O . PHE A 1 183 ? 11.668 30.326 -9.822 1.00 42.46 182 PHE A O 1
ATOM 1392 N N . ILE A 1 184 ? 12.065 30.745 -7.650 1.00 42.28 183 ILE A N 1
ATOM 1393 C CA . ILE A 1 184 ? 10.793 30.222 -7.232 1.00 42.36 183 ILE A CA 1
ATOM 1394 C C . ILE A 1 184 ? 9.915 31.309 -6.647 1.00 42.37 183 ILE A C 1
ATOM 1395 O O . ILE A 1 184 ? 10.385 32.290 -6.066 1.00 42.50 183 ILE A O 1
ATOM 1400 N N . VAL A 1 185 ? 8.623 31.092 -6.790 1.00 42.58 184 VAL A N 1
ATOM 1401 C CA . VAL A 1 185 ? 7.632 32.048 -6.386 1.00 42.72 184 VAL A CA 1
ATOM 1402 C C . VAL A 1 185 ? 6.562 31.404 -5.519 1.00 43.05 184 VAL A C 1
ATOM 1403 O O . VAL A 1 185 ? 6.097 30.268 -5.780 1.00 43.58 184 VAL A O 1
ATOM 1407 N N . ASN A 1 186 ? 6.173 32.142 -4.490 1.00 42.73 185 ASN A N 1
ATOM 1408 C CA . ASN A 1 186 ? 5.109 31.717 -3.612 1.00 42.45 185 ASN A CA 1
ATOM 1409 C C . ASN A 1 186 ? 3.819 31.958 -4.381 1.00 42.41 185 ASN A C 1
ATOM 1410 O O . ASN A 1 186 ? 3.639 33.026 -4.959 1.00 42.52 185 ASN A O 1
ATOM 1415 N N . PRO A 1 187 ? 2.943 30.957 -4.450 1.00 42.23 186 PRO A N 1
ATOM 1416 C CA . PRO A 1 187 ? 1.782 31.129 -5.336 1.00 42.20 186 PRO A CA 1
ATOM 1417 C C . PRO A 1 187 ? 0.780 32.217 -4.909 1.00 42.14 186 PRO A C 1
ATOM 1418 O O . PRO A 1 187 ? 0.310 32.994 -5.744 1.00 42.11 186 PRO A O 1
ATOM 1422 N N . VAL A 1 188 ? 0.446 32.250 -3.625 1.00 42.06 187 VAL A N 1
ATOM 1423 C CA . VAL A 1 188 ? -0.395 33.311 -3.071 1.00 42.03 187 VAL A CA 1
ATOM 1424 C C . VAL A 1 188 ? 0.291 34.679 -3.202 1.00 42.05 187 VAL A C 1
ATOM 1425 O O . VAL A 1 188 ? -0.360 35.711 -3.377 1.00 42.28 187 VAL A O 1
ATOM 1429 N N . SER A 1 189 ? 1.612 34.693 -3.109 1.00 41.97 188 SER A N 1
ATOM 1430 C CA . SER A 1 189 ? 2.348 35.922 -3.340 1.00 41.72 188 SER A CA 1
ATOM 1431 C C . SER A 1 189 ? 2.180 36.302 -4.802 1.00 41.68 188 SER A C 1
ATOM 1432 O O . SER A 1 189 ? 1.786 37.427 -5.120 1.00 41.68 188 SER A O 1
ATOM 1435 N N . TYR A 1 190 ? 2.434 35.336 -5.681 1.00 41.79 189 TYR A N 1
ATOM 1436 C CA . TYR A 1 190 ? 2.419 35.567 -7.123 1.00 42.01 189 TYR A CA 1
ATOM 1437 C C . TYR A 1 190 ? 1.085 36.082 -7.621 1.00 42.05 189 TYR A C 1
ATOM 1438 O O . TYR A 1 190 ? 1.049 36.956 -8.475 1.00 42.11 189 TYR A O 1
ATOM 1447 N N . ARG A 1 191 ? -0.004 35.517 -7.103 1.00 42.20 190 ARG A N 1
ATOM 1448 C CA . ARG A 1 191 ? -1.333 36.028 -7.387 1.00 42.17 190 ARG A CA 1
ATOM 1449 C C . ARG A 1 191 ? -1.334 37.540 -7.174 1.00 42.29 190 ARG A C 1
ATOM 1450 O O . ARG A 1 191 ? -1.806 38.275 -8.029 1.00 42.34 190 ARG A O 1
ATOM 1452 N N . MET A 1 192 ? -0.765 38.003 -6.063 1.00 42.60 191 MET A N 1
ATOM 1453 C CA . MET A 1 192 ? -0.788 39.429 -5.730 1.00 42.79 191 MET A CA 1
ATOM 1454 C C . MET A 1 192 ? 0.307 40.255 -6.408 1.00 42.96 191 MET A C 1
ATOM 1455 O O . MET A 1 192 ? 0.197 41.469 -6.491 1.00 42.89 191 MET A O 1
ATOM 1460 N N . LYS A 1 193 ? 1.369 39.623 -6.881 1.00 43.37 192 LYS A N 1
ATOM 1461 C CA . LYS A 1 193 ? 2.488 40.384 -7.425 1.00 43.83 192 LYS A CA 1
ATOM 1462 C C . LYS A 1 193 ? 2.994 39.919 -8.773 1.00 43.92 192 LYS A C 1
ATOM 1463 O O . LYS A 1 193 ? 4.063 40.352 -9.205 1.00 44.01 192 LYS A O 1
ATOM 1469 N N . ASP A 1 194 ? 2.231 39.054 -9.435 1.00 44.25 193 ASP A N 1
ATOM 1470 C CA . ASP A 1 194 ? 2.479 38.659 -10.831 1.00 44.60 193 ASP A CA 1
ATOM 1471 C C . ASP A 1 194 ? 3.230 39.723 -11.647 1.00 44.64 193 ASP A C 1
ATOM 1472 O O . ASP A 1 194 ? 4.174 39.403 -12.367 1.00 44.72 193 ASP A O 1
ATOM 1477 N N . ASP A 1 195 ? 2.814 40.980 -11.519 1.00 44.57 194 ASP A N 1
ATOM 1478 C CA . ASP A 1 195 ? 3.558 42.096 -12.121 1.00 44.59 194 ASP A CA 1
ATOM 1479 C C . ASP A 1 195 ? 5.069 41.998 -11.840 1.00 44.21 194 ASP A C 1
ATOM 1480 O O . ASP A 1 195 ? 5.817 41.518 -12.691 1.00 44.28 194 ASP A O 1
ATOM 1485 N N . VAL A 1 196 ? 5.515 42.403 -10.653 1.00 43.85 195 VAL A N 1
ATOM 1486 C CA . VAL A 1 196 ? 6.946 42.406 -10.361 1.00 43.63 195 VAL A CA 1
ATOM 1487 C C . VAL A 1 196 ? 7.511 41.026 -10.658 1.00 43.74 195 VAL A C 1
ATOM 1488 O O . VAL A 1 196 ? 8.593 40.888 -11.247 1.00 43.48 195 VAL A O 1
ATOM 1492 N N . ILE A 1 197 ? 6.750 40.006 -10.263 1.00 43.91 196 ILE A N 1
ATOM 1493 C CA . ILE A 1 197 ? 7.242 38.640 -10.300 1.00 44.30 196 ILE A CA 1
ATOM 1494 C C . ILE A 1 197 ? 7.443 38.179 -11.754 1.00 44.49 196 ILE A C 1
ATOM 1495 O O . ILE A 1 197 ? 8.536 37.726 -12.103 1.00 45.05 196 ILE A O 1
ATOM 1500 N N . ASP A 1 198 ? 6.429 38.291 -12.612 1.00 44.13 197 ASP A N 1
ATOM 1501 C CA . ASP A 1 198 ? 6.661 37.956 -14.015 1.00 43.82 197 ASP A CA 1
ATOM 1502 C C . ASP A 1 198 ? 7.810 38.808 -14.474 1.00 43.69 197 ASP A C 1
ATOM 1503 O O . ASP A 1 198 ? 8.801 38.309 -14.994 1.00 43.62 197 ASP A O 1
ATOM 1508 N N . GLU A 1 199 ? 7.688 40.102 -14.228 1.00 43.76 198 GLU A N 1
ATOM 1509 C CA . GLU A 1 199 ? 8.692 41.044 -14.673 1.00 43.97 198 GLU A CA 1
ATOM 1510 C C . GLU A 1 199 ? 10.062 40.525 -14.295 1.00 43.84 198 GLU A C 1
ATOM 1511 O O . GLU A 1 199 ? 10.982 40.547 -15.120 1.00 43.89 198 GLU A O 1
ATOM 1517 N N . MET A 1 200 ? 10.188 40.038 -13.063 1.00 43.41 199 MET A N 1
ATOM 1518 C CA . MET A 1 200 ? 11.443 39.454 -12.632 1.00 43.31 199 MET A CA 1
ATOM 1519 C C . MET A 1 200 ? 11.739 38.205 -13.434 1.00 43.42 199 MET A C 1
ATOM 1520 O O . MET A 1 200 ? 12.769 38.123 -14.079 1.00 43.95 199 MET A O 1
ATOM 1525 N N . ALA A 1 201 ? 10.831 37.242 -13.413 1.00 43.55 200 ALA A N 1
ATOM 1526 C CA . ALA A 1 201 ? 11.006 36.016 -14.186 1.00 43.80 200 ALA A CA 1
ATOM 1527 C C . ALA A 1 201 ? 11.511 36.337 -15.580 1.00 44.15 200 ALA A C 1
ATOM 1528 O O . ALA A 1 201 ? 12.549 35.851 -15.999 1.00 44.37 200 ALA A O 1
ATOM 1530 N N . SER A 1 202 ? 10.787 37.165 -16.311 1.00 44.42 201 SER A N 1
ATOM 1531 C CA . SER A 1 202 ? 11.278 37.537 -17.609 1.00 44.74 201 SER A CA 1
ATOM 1532 C C . SER A 1 202 ? 12.6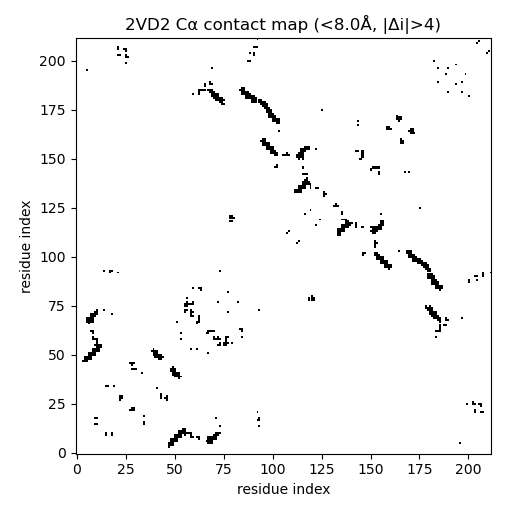82 38.091 -17.440 1.00 45.05 201 SER A C 1
ATOM 1533 O O . SER A 1 202 ? 13.638 37.546 -17.996 1.00 45.61 201 SER A O 1
ATOM 1536 N N . ARG A 1 203 ? 12.814 39.148 -16.642 1.00 45.18 202 ARG A N 1
ATOM 1537 C CA . ARG A 1 203 ? 14.104 39.821 -16.497 1.00 45.29 202 ARG A CA 1
ATOM 1538 C C . ARG A 1 203 ? 15.258 38.850 -16.224 1.00 45.75 202 ARG A C 1
ATOM 1539 O O . ARG A 1 203 ? 16.332 38.956 -16.854 1.00 46.05 202 ARG A O 1
ATOM 1547 N N . LEU A 1 204 ? 15.039 37.909 -15.306 1.00 45.70 203 LEU A N 1
ATOM 1548 C CA . LEU A 1 204 ? 16.060 36.920 -14.988 1.00 46.00 203 LEU A CA 1
ATOM 1549 C C . LEU A 1 204 ? 16.374 36.037 -16.193 1.00 46.71 203 LEU A C 1
ATOM 1550 O O . LEU A 1 204 ? 17.532 35.945 -16.617 1.00 47.37 203 LEU A O 1
ATOM 1555 N N . SER A 1 205 ? 15.349 35.402 -16.758 1.00 47.00 204 SER A N 1
ATOM 1556 C CA . SER A 1 205 ? 15.567 34.386 -17.791 1.00 47.24 204 SER A CA 1
ATOM 1557 C C . SER A 1 205 ? 16.275 34.958 -18.997 1.00 47.30 204 SER A C 1
ATOM 1558 O O . SER A 1 205 ? 16.948 34.231 -19.718 1.00 47.46 204 SER A O 1
ATOM 1561 N N . LEU A 1 206 ? 16.129 36.249 -19.240 1.00 47.49 205 LEU A N 1
ATOM 1562 C CA . LEU A 1 206 ? 16.923 36.825 -20.301 1.00 48.11 205 LEU A CA 1
ATOM 1563 C C . LEU A 1 206 ? 18.374 36.794 -19.859 1.00 48.46 205 LEU A C 1
ATOM 1564 O O . LEU A 1 206 ? 19.234 36.317 -20.598 1.00 48.61 205 LEU A O 1
ATOM 1569 N N . VAL A 1 207 ? 18.650 37.257 -18.644 1.00 48.78 206 VAL A N 1
ATOM 1570 C CA . VAL A 1 207 ? 20.019 37.231 -18.165 1.00 49.08 206 VAL A CA 1
ATOM 1571 C C . VAL A 1 207 ? 20.529 35.808 -18.284 1.00 49.65 206 VAL A C 1
ATOM 1572 O O . VAL A 1 207 ? 21.593 35.583 -18.849 1.00 49.88 206 VAL A O 1
ATOM 1576 N N . VAL A 1 208 ? 19.733 34.850 -17.814 1.00 50.43 207 VAL A N 1
ATOM 1577 C CA . VAL A 1 208 ? 20.131 33.436 -17.814 1.00 51.05 207 VAL A CA 1
ATOM 1578 C C . VAL A 1 208 ? 20.242 32.874 -19.237 1.00 51.57 207 VAL A C 1
ATOM 1579 O O . VAL A 1 208 ? 21.355 32.647 -19.746 1.00 51.71 207 VAL A O 1
ATOM 1583 N N . GLU A 1 209 ? 19.086 32.681 -19.876 1.00 52.18 208 GLU A N 1
ATOM 1584 C CA . GLU A 1 209 ? 18.998 31.990 -21.163 1.00 52.54 208 GLU A CA 1
ATOM 1585 C C . GLU A 1 209 ? 19.976 32.613 -22.129 1.00 52.88 208 GLU A C 1
ATOM 1586 O O . GLU A 1 209 ? 20.846 31.934 -22.671 1.00 52.92 208 GLU A O 1
ATOM 1592 N N . GLY A 1 210 ? 19.847 33.926 -22.286 1.00 53.45 209 GLY A N 1
ATOM 1593 C CA . GLY A 1 210 ? 20.588 34.692 -23.276 1.00 53.97 209 GLY A CA 1
ATOM 1594 C C . GLY A 1 210 ? 22.073 34.409 -23.345 1.00 54.53 209 GLY A C 1
ATOM 1595 O O . GLY A 1 210 ? 22.542 33.717 -24.263 1.00 54.82 209 GLY A O 1
ATOM 1596 N N . GLU A 1 211 ? 22.824 34.946 -22.388 1.00 55.08 210 GLU A N 1
ATOM 1597 C CA . GLU A 1 211 ? 24.279 34.832 -22.443 1.00 55.52 210 GLU A CA 1
ATOM 1598 C C . GLU A 1 211 ? 24.710 33.352 -22.347 1.00 55.82 210 GLU A C 1
ATOM 1599 O O . GLU A 1 211 ? 25.673 32.946 -23.019 1.00 55.84 210 GLU A O 1
ATOM 1605 N N . THR A 1 212 ? 23.963 32.558 -21.562 1.00 55.98 211 THR A N 1
ATOM 1606 C CA . THR A 1 212 ? 24.168 31.097 -21.426 1.00 56.00 211 THR A CA 1
ATOM 1607 C C . THR A 1 212 ? 25.183 30.778 -20.312 1.00 56.18 211 THR A C 1
ATOM 1608 O O . THR A 1 212 ? 26.207 30.110 -20.529 1.00 56.37 211 THR A O 1
#

Solvent-accessible surface area: 11275 Å² total; per-residue (Å²): 161,118,66,180,56,0,22,0,0,0,0,88,28,204,26,7,113,82,0,0,24,0,0,87,112,8,45,4,57,15,63,152,115,7,15,89,16,196,145,123,93,13,66,2,111,138,44,44,0,75,0,20,3,5,153,31,72,54,0,0,47,85,0,60,130,27,87,0,11,0,0,0,0,1,6,29,0,40,12,35,141,98,88,83,17,114,87,63,28,64,0,98,73,5,68,42,2,1,0,0,0,0,42,68,155,74,119,77,38,83,127,44,32,72,0,0,0,95,14,48,56,28,0,40,63,26,4,216,118,81,53,77,165,27,67,58,42,162,44,148,25,73,2,68,90,3,9,122,142,41,68,0,34,13,0,0,16,41,9,48,61,86,143,75,99,8,106,59,45,0,22,32,53,68,83,38,51,102,30,23,1,67,0,0,0,7,28,126,11,60,77,138,44,58,99,34,1,69,95,0,15,62,64,0,26,119,24,18,135,55,153,146

Secondary structure (DSSP, 8-state):
-----EEEEEE-STTHHHHHHHHHHHT----GGGTT---SEEEEGGGTEEEEEE-TTHHHHHHHHTSSSEEE--THHHHS-S-SSEEEEE-TTS--EEEEEE-TT----SSS-EEEES-HHHHHHHHHHH----EEEE--S-TTHHHHTTS-SEEEEEE--SSSS-TTS-EEEEEEEE---EEEE-HHHHHHHHHHHHHHHHHHHIIIIIH-

CATH classification: 3.40.190.10 (+1 more: 3.40.190.10)

B-factor: mean 45.5, std 3.24, range [38.27, 57.19]